Protein AF-0000000079820555 (afdb_homodimer)

Radius of gyration: 19.81 Å; Cα contacts (8 Å, |Δi|>4): 312; chains: 2; bounding box: 40×69×53 Å

Sequence (240 aa):
MTMTAVDVDTEPALFSSATSLFRSLGDPTRLAILQLLAGRAQRVVDLTGQLELAQSTVSAHCACLRDCGLIVGRPEGRATVYALAPEVELRRLLAAAEDLLAATGHAVALCPAYGDAVTGMTMTAVDVDTEPALFSSATSLFRSLGDPTRLAILQLLAGRAQRVVDLTGQLELAQSTVSAHCACLRDCGLIVGRPEGRATVYALAPEVELRRLLAAAEDLLAATGHAVALCPAYGDAVTG

Secondary structure (DSSP, 8-state):
-----------S----HHHHHHHHHHSHHHHHHHHHHHH--EEHHHHHHHHTS-HHHHHHHHHHHHHTTSEEEEEETTEEEEEETTHHHHHHHHHHHHHHHHHTTT-----TTTS-----/-----------S----HHHHHHHHHTSHHHHHHHHHHHH--EEHHHHHHHHTS-HHHHHHHHHHHHHTTSEEEEEETTEEEEEETTHHHHHHHHHHHHHHHHHTTT-----TTTS-----

pLDDT: mean 83.3, std 23.09, range [22.03, 98.44]

Foldseek 3Di:
DPPPPPCVCCPVVPDDLVNLVVVLCVDPLLVVVQVVQLVHKDWLVVSCVVVVHDSVVSVVNVVVCVVNQQWDWDDDVPIIIIHGVVNVVSNVVVVVVVVVCVVVVVPDDDDVVPDDPVPD/DPPPPPCVCCPVVPDDLVNLVVVLCVDPLLVVVQVVQLVHKDWLVVSCVVVVHDSVVSVVNVVVCVVNQQWDWDDDVPIIIIHGVVNVVSNVVVVVVVVVCVVVVVPDDDDVVPDDPPPD

Solvent-accessible surface area (backbone atoms only — not comparable to full-atom values): 13173 Å² total; per-residue (Å²): 134,78,77,69,68,72,67,72,70,69,50,83,64,80,68,47,35,64,26,26,47,23,42,53,43,27,35,66,66,48,36,49,51,50,58,56,27,67,76,41,68,44,39,56,70,58,51,20,63,76,67,71,50,56,57,70,59,51,47,53,47,48,48,37,38,35,64,32,40,51,30,47,76,43,81,50,92,95,42,45,33,34,33,54,26,62,44,70,42,50,49,47,28,56,49,27,49,50,51,32,34,59,76,49,67,56,52,29,46,65,41,64,90,78,38,73,76,64,72,126,132,76,77,69,67,72,67,72,70,69,48,84,65,78,66,47,36,64,24,25,46,23,42,53,45,28,35,64,66,50,37,51,51,51,58,57,28,68,74,40,66,44,40,55,68,57,50,19,62,76,69,70,49,55,56,70,60,50,49,53,47,49,48,38,38,36,64,32,40,51,30,45,76,43,81,50,91,97,41,46,34,35,30,53,26,61,46,70,42,48,48,48,28,56,50,27,48,50,52,31,35,58,74,50,66,56,53,30,45,66,41,64,89,78,38,74,77,62,72,130

InterPro domains:
  IPR001845 HTH ArsR-type DNA-binding domain [PF01022] (27-71)
  IPR001845 HTH ArsR-type DNA-binding domain [PR00778] (22-37)
  IPR001845 HTH ArsR-type DNA-binding domain [PR00778] (54-69)
  IPR001845 HTH ArsR-type DNA-binding domain [PR00778] (69-84)
  IPR001845 HTH ArsR-type DNA-binding domain [PS50987] (10-105)
  IPR001845 HTH ArsR-type DNA-binding domain [SM00418] (20-99)
  IPR011991 ArsR-like helix-turn-helix domain [cd00090] (22-91)
  IPR036388 Winged helix-like DNA-binding domain superfamily [G3DSA:1.10.10.10] (4-107)
  IPR036390 Winged helix DNA-binding domain superfamily [SSF46785] (11-89)
  IPR051011 Metal-responsive transcriptional regulator [PTHR43132] (15-99)

Organism: NCBI:txid1608957

Structure (mmCIF, N/CA/C/O backbone):
data_AF-0000000079820555-model_v1
#
loop_
_entity.id
_entity.type
_entity.pdbx_description
1 polymer 'Transcriptional regulator, ArsR family'
#
loop_
_atom_site.group_PDB
_atom_site.id
_atom_site.type_symbol
_atom_site.label_atom_id
_atom_site.label_alt_id
_atom_site.label_comp_id
_atom_site.label_asym_id
_atom_site.label_entity_id
_atom_site.label_seq_id
_atom_site.pdbx_PDB_ins_code
_atom_site.Cartn_x
_atom_site.Cartn_y
_atom_site.Cartn_z
_atom_site.occupancy
_atom_site.B_iso_or_equiv
_atom_site.auth_seq_id
_atom_site.auth_comp_id
_atom_site.auth_asym_id
_atom_site.auth_atom_id
_atom_site.pdbx_PDB_model_num
ATOM 1 N N . MET A 1 1 ? -22.984 -10.609 -37.531 1 25.34 1 MET A N 1
ATOM 2 C CA . MET A 1 1 ? -23.125 -11.031 -36.156 1 25.34 1 MET A CA 1
ATOM 3 C C . MET A 1 1 ? -22.188 -10.242 -35.25 1 25.34 1 MET A C 1
ATOM 5 O O . MET A 1 1 ? -20.969 -10.328 -35.375 1 25.34 1 MET A O 1
ATOM 9 N N . THR A 1 2 ? -22.5 -9.047 -34.844 1 29.97 2 THR A N 1
ATOM 10 C CA . THR A 1 2 ? -21.75 -7.902 -34.344 1 29.97 2 THR A CA 1
ATOM 11 C C . THR A 1 2 ? -21.094 -8.242 -33 1 29.97 2 THR A C 1
ATOM 13 O O . THR A 1 2 ? -21.719 -8.859 -32.125 1 29.97 2 THR A O 1
ATOM 16 N N . MET A 1 3 ? -19.844 -8.656 -33.031 1 27.95 3 MET A N 1
ATOM 17 C CA . MET A 1 3 ? -19.031 -8.984 -31.859 1 27.95 3 MET A CA 1
ATOM 18 C C . MET A 1 3 ? -19.266 -7.984 -30.719 1 27.95 3 MET A C 1
ATOM 20 O O . MET A 1 3 ? -19.031 -6.785 -30.891 1 27.95 3 MET A O 1
ATOM 24 N N . THR A 1 4 ? -20.438 -8.055 -30.156 1 30.62 4 THR A N 1
ATOM 25 C CA . THR A 1 4 ? -20.812 -7.207 -29.016 1 30.62 4 THR A CA 1
ATOM 26 C C . THR A 1 4 ? -19.641 -7.055 -28.047 1 30.62 4 THR A C 1
ATOM 28 O O . THR A 1 4 ? -19.094 -8.047 -27.562 1 30.62 4 THR A O 1
ATOM 31 N N . ALA A 1 5 ? -18.859 -6.141 -28.438 1 32.06 5 ALA A N 1
ATOM 32 C CA . ALA A 1 5 ? -17.781 -5.688 -27.562 1 32.06 5 ALA A CA 1
ATOM 33 C C . ALA A 1 5 ? -18.219 -5.715 -26.094 1 32.06 5 ALA A C 1
ATOM 35 O O . ALA A 1 5 ? -19.25 -5.16 -25.734 1 32.06 5 ALA A O 1
ATOM 36 N N . VAL A 1 6 ? -18.297 -6.898 -25.562 1 31.78 6 VAL A N 1
ATOM 37 C CA . VAL A 1 6 ? -18.5 -6.906 -24.109 1 31.78 6 VAL A CA 1
ATOM 38 C C . VAL A 1 6 ? -17.828 -5.691 -23.484 1 31.78 6 VAL A C 1
ATOM 40 O O . VAL A 1 6 ? -16.641 -5.469 -23.688 1 31.78 6 VAL A O 1
ATOM 43 N N . ASP A 1 7 ? -18.375 -4.527 -23.75 1 32.44 7 ASP A N 1
ATOM 44 C CA . ASP A 1 7 ? -18.016 -3.367 -22.938 1 32.44 7 ASP A CA 1
ATOM 45 C C . ASP A 1 7 ? -17.656 -3.781 -21.516 1 32.44 7 ASP A C 1
ATOM 47 O O . ASP A 1 7 ? -18.531 -4.188 -20.734 1 32.44 7 ASP A O 1
ATOM 51 N N . VAL A 1 8 ? -16.703 -4.668 -21.391 1 34 8 VAL A N 1
ATOM 52 C CA . VAL A 1 8 ? -16.25 -4.824 -20.016 1 34 8 VAL A CA 1
ATOM 53 C C . VAL A 1 8 ? -16.375 -3.49 -19.281 1 34 8 VAL A C 1
ATOM 55 O O . VAL A 1 8 ? -15.648 -2.541 -19.578 1 34 8 VAL A O 1
ATOM 58 N N . ASP A 1 9 ? -17.516 -2.773 -19.375 1 34.69 9 ASP A N 1
ATOM 59 C CA . ASP A 1 9 ? -17.875 -1.735 -18.406 1 34.69 9 ASP A CA 1
ATOM 60 C C . ASP A 1 9 ? -17.062 -1.871 -17.125 1 34.69 9 ASP A C 1
ATOM 62 O O . ASP A 1 9 ? -17.438 -2.629 -16.219 1 34.69 9 ASP A O 1
ATOM 66 N N . THR A 1 10 ? -15.781 -2.117 -17.312 1 37.34 10 THR A N 1
ATOM 67 C CA . THR A 1 10 ? -14.977 -2.006 -16.109 1 37.34 10 THR A CA 1
ATOM 68 C C . THR A 1 10 ? -15.375 -0.772 -15.305 1 37.34 10 THR A C 1
ATOM 70 O O . THR A 1 10 ? -15.164 0.359 -15.742 1 37.34 10 THR A O 1
ATOM 73 N N . GLU A 1 11 ? -16.656 -0.488 -14.984 1 41.06 11 GLU A N 1
ATOM 74 C CA . GLU A 1 11 ? -17.047 0.388 -13.883 1 41.06 11 GLU A CA 1
ATOM 75 C C . GLU A 1 11 ? -15.836 0.778 -13.039 1 41.06 11 GLU A C 1
ATOM 77 O O . GLU A 1 11 ? -14.891 -0 -12.906 1 41.06 11 GLU A O 1
ATOM 82 N N . PRO A 1 12 ? -15.508 2.061 -12.82 1 43.94 12 PRO A N 1
ATOM 83 C CA . PRO A 1 12 ? -14.398 2.262 -11.883 1 43.94 12 PRO A CA 1
ATOM 84 C C . PRO A 1 12 ? -14.195 1.07 -10.945 1 43.94 12 PRO A C 1
ATOM 86 O O . PRO A 1 12 ? -15.117 0.68 -10.234 1 43.94 12 PRO A O 1
ATOM 89 N N . ALA A 1 13 ? -13.789 -0.112 -11.445 1 48.75 13 ALA A N 1
ATOM 90 C CA . ALA A 1 13 ? -13.586 -1.343 -10.688 1 48.75 13 ALA A CA 1
ATOM 91 C C . ALA A 1 13 ? -13.641 -1.078 -9.188 1 48.75 13 ALA A C 1
ATOM 93 O O . ALA A 1 13 ? -13.102 -0.076 -8.703 1 48.75 13 ALA A O 1
ATOM 94 N N . LEU A 1 14 ? -14.859 -1.132 -8.625 1 52.94 14 LEU A N 1
ATOM 95 C CA . LEU A 1 14 ? -15.109 -0.998 -7.195 1 52.94 14 LEU A CA 1
ATOM 96 C C . LEU A 1 14 ? -13.836 -1.265 -6.395 1 52.94 14 LEU A C 1
ATOM 98 O O . LEU A 1 14 ? -13.391 -2.41 -6.297 1 52.94 14 LEU A O 1
ATOM 102 N N . PHE A 1 15 ? -13 -0.213 -6.516 1 62.72 15 PHE A N 1
ATOM 103 C CA . PHE A 1 15 ? -11.82 -0.301 -5.664 1 62.72 15 PHE A CA 1
ATOM 104 C C . PHE A 1 15 ? -12.195 -0.77 -4.266 1 62.72 15 PHE A C 1
ATOM 106 O O . PHE A 1 15 ? -13.188 -0.308 -3.697 1 62.72 15 PHE A O 1
ATOM 113 N N . SER A 1 16 ? -11.57 -1.854 -3.93 1 83.56 16 SER A N 1
ATOM 114 C CA . SER A 1 16 ? -11.711 -2.258 -2.535 1 83.56 16 SER A CA 1
ATOM 115 C C . SER A 1 16 ? -11.047 -1.255 -1.597 1 83.56 16 SER A C 1
ATOM 117 O O . SER A 1 16 ? -10.227 -0.445 -2.027 1 83.56 16 SER A O 1
ATOM 119 N N . SER A 1 17 ? -11.602 -1.087 -0.455 1 91.56 17 SER A N 1
ATOM 120 C CA . SER A 1 17 ? -11.023 -0.249 0.592 1 91.56 17 SER A CA 1
ATOM 121 C C . SER A 1 17 ? -9.531 -0.51 0.752 1 91.56 17 SER A C 1
ATOM 123 O O . SER A 1 17 ? -8.75 0.423 0.956 1 91.56 17 SER A O 1
ATOM 125 N N . ALA A 1 18 ? -9.156 -1.728 0.482 1 93.5 18 ALA A N 1
ATOM 126 C CA . ALA A 1 18 ? -7.746 -2.086 0.65 1 93.5 18 ALA A CA 1
ATOM 127 C C . ALA A 1 18 ? -6.891 -1.487 -0.461 1 93.5 18 ALA A C 1
ATOM 129 O O . ALA A 1 18 ? -5.828 -0.918 -0.197 1 93.5 18 ALA A O 1
ATOM 130 N N . THR A 1 19 ? -7.355 -1.566 -1.703 1 92.81 19 THR A N 1
ATOM 131 C CA . THR A 1 19 ? -6.602 -0.998 -2.816 1 92.81 19 THR A CA 1
ATOM 132 C C . THR A 1 19 ? -6.484 0.517 -2.67 1 92.81 19 THR A C 1
ATOM 134 O O . THR A 1 19 ? -5.43 1.093 -2.941 1 92.81 19 THR A O 1
ATOM 137 N N . SER A 1 20 ? -7.566 1.125 -2.205 1 91.25 20 SER A N 1
ATOM 138 C CA . SER A 1 20 ? -7.543 2.568 -1.995 1 91.25 20 SER A CA 1
ATOM 139 C C . SER A 1 20 ? -6.527 2.955 -0.925 1 91.25 20 SER A C 1
ATOM 141 O O . SER A 1 20 ? -5.82 3.955 -1.065 1 91.25 20 SER A O 1
ATOM 143 N N . LEU A 1 21 ? -6.488 2.156 0.08 1 94.38 21 LEU A N 1
ATOM 144 C CA . LEU A 1 21 ? -5.523 2.369 1.153 1 94.38 21 LEU A CA 1
ATOM 145 C C . LEU A 1 21 ? -4.098 2.318 0.621 1 94.38 21 LEU A C 1
ATOM 147 O O . LEU A 1 21 ? -3.32 3.254 0.827 1 94.38 21 LEU A O 1
ATOM 151 N N . PHE A 1 22 ? -3.789 1.275 -0.151 1 94.56 22 PHE A N 1
ATOM 152 C CA . PHE A 1 22 ? -2.424 1.086 -0.631 1 94.56 22 PHE A CA 1
ATOM 153 C C . PHE A 1 22 ? -2.066 2.139 -1.673 1 94.56 22 PHE A C 1
ATOM 155 O O . PHE A 1 22 ? -0.924 2.6 -1.73 1 94.56 22 PHE A O 1
ATOM 162 N N . ARG A 1 23 ? -3.018 2.523 -2.4 1 91.69 23 ARG A N 1
ATOM 163 C CA . ARG A 1 23 ? -2.785 3.59 -3.367 1 91.69 23 ARG A CA 1
ATOM 164 C C . ARG A 1 23 ? -2.473 4.906 -2.664 1 91.69 23 ARG A C 1
ATOM 166 O O . ARG A 1 23 ? -1.591 5.652 -3.094 1 91.69 23 ARG A O 1
ATOM 173 N N . SER A 1 24 ? -3.182 5.176 -1.661 1 92.5 24 SER A N 1
ATOM 174 C CA . SER A 1 24 ? -2.91 6.387 -0.89 1 92.5 24 SER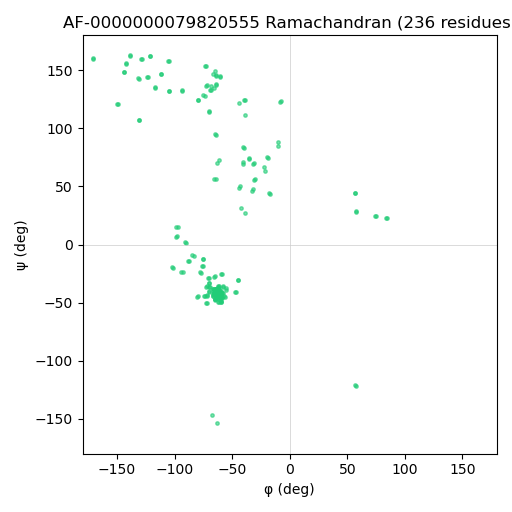 A CA 1
ATOM 175 C C . SER A 1 24 ? -1.493 6.379 -0.33 1 92.5 24 SER A C 1
ATOM 177 O O . SER A 1 24 ? -0.798 7.395 -0.37 1 92.5 24 SER A O 1
ATOM 179 N N . LEU A 1 25 ? -1.058 5.207 0.131 1 94.06 25 LEU A N 1
ATOM 180 C CA . LEU A 1 25 ? 0.267 5.062 0.724 1 94.06 25 LEU A CA 1
ATOM 181 C C . LEU A 1 25 ? 1.346 5.047 -0.354 1 94.06 25 LEU A C 1
ATOM 183 O O . LEU A 1 25 ? 2.529 5.219 -0.056 1 94.06 25 LEU A O 1
ATOM 187 N N . GLY A 1 26 ? 0.92 4.785 -1.6 1 93 26 GLY A N 1
ATOM 188 C CA . GLY A 1 26 ? 1.854 4.738 -2.713 1 93 26 GLY A CA 1
ATOM 189 C C . GLY A 1 26 ? 2.311 6.113 -3.168 1 93 26 GLY A C 1
ATOM 190 O O . GLY A 1 26 ? 3.27 6.234 -3.934 1 93 26 GLY A O 1
ATOM 191 N N . ASP A 1 27 ? 1.668 7.188 -2.729 1 91.75 27 ASP A N 1
ATOM 192 C CA . ASP A 1 27 ? 2.102 8.555 -2.994 1 91.75 27 ASP A CA 1
ATOM 193 C C . ASP A 1 27 ? 3.238 8.961 -2.061 1 91.75 27 ASP A C 1
ATOM 195 O O . ASP A 1 27 ? 3.094 8.906 -0.837 1 91.75 27 ASP A O 1
ATOM 199 N N . PRO A 1 28 ? 4.328 9.375 -2.645 1 93.81 28 PRO A N 1
ATOM 200 C CA . PRO A 1 28 ? 5.496 9.656 -1.806 1 93.81 28 PRO A CA 1
ATOM 201 C C . PRO A 1 28 ? 5.246 10.773 -0.797 1 93.81 28 PRO A C 1
ATOM 203 O O . PRO A 1 28 ? 5.746 10.711 0.33 1 93.81 28 PRO A O 1
ATOM 206 N N . THR A 1 29 ? 4.52 11.734 -1.138 1 94.56 29 THR A N 1
ATOM 207 C CA . THR A 1 29 ? 4.266 12.852 -0.234 1 94.56 29 THR A CA 1
ATOM 208 C C . THR A 1 29 ? 3.336 12.422 0.9 1 94.56 29 THR A C 1
ATOM 210 O O . THR A 1 29 ? 3.582 12.742 2.064 1 94.56 29 THR A O 1
ATOM 213 N N . ARG A 1 30 ? 2.336 11.727 0.588 1 95.69 30 ARG A N 1
ATOM 214 C CA . ARG A 1 30 ? 1.407 11.242 1.604 1 95.69 30 ARG A CA 1
ATOM 215 C C . ARG A 1 30 ? 2.1 10.289 2.57 1 95.69 30 ARG A C 1
ATOM 217 O O . ARG A 1 30 ? 1.854 10.328 3.777 1 95.69 30 ARG A O 1
ATOM 224 N N . LEU A 1 31 ? 2.914 9.438 2.014 1 95.94 31 LEU A N 1
ATOM 225 C CA . LEU A 1 31 ? 3.67 8.531 2.871 1 95.94 31 LEU A CA 1
ATOM 226 C C . LEU A 1 31 ? 4.613 9.305 3.787 1 95.94 31 LEU A C 1
ATOM 228 O O . LEU A 1 31 ? 4.73 8.992 4.973 1 95.94 31 LEU A O 1
ATOM 232 N N . ALA A 1 32 ? 5.258 10.281 3.291 1 96.81 32 ALA A N 1
ATOM 233 C CA . ALA A 1 32 ? 6.164 11.109 4.082 1 96.81 32 ALA A CA 1
ATOM 234 C C . ALA A 1 32 ? 5.418 11.828 5.203 1 96.81 32 ALA A C 1
ATOM 236 O O . ALA A 1 32 ? 5.906 11.898 6.336 1 96.81 32 ALA A O 1
ATOM 237 N N . ILE A 1 33 ? 4.281 12.32 4.883 1 97.69 33 ILE A N 1
ATOM 238 C CA . ILE A 1 33 ? 3.459 13 5.883 1 97.69 33 ILE A CA 1
ATOM 239 C C . ILE A 1 33 ? 3.109 12.031 7.008 1 97.69 33 ILE A C 1
ATOM 241 O O . ILE A 1 33 ? 3.244 12.367 8.188 1 97.69 33 ILE A O 1
ATOM 245 N N . LEU A 1 34 ? 2.699 10.836 6.668 1 97.81 34 LEU A N 1
ATOM 246 C CA . LEU A 1 34 ? 2.32 9.844 7.664 1 97.81 34 LEU A CA 1
ATOM 247 C C . LEU A 1 34 ? 3.516 9.453 8.531 1 97.81 34 LEU A C 1
ATOM 249 O O . LEU A 1 34 ? 3.371 9.242 9.734 1 97.81 34 LEU A O 1
ATOM 253 N N . GLN A 1 35 ? 4.664 9.359 7.93 1 96.75 35 GLN A N 1
ATOM 254 C CA . GLN A 1 35 ? 5.879 9.031 8.672 1 96.75 35 GLN A CA 1
ATOM 255 C C . GLN A 1 35 ? 6.23 10.133 9.664 1 96.75 35 GLN A C 1
ATOM 257 O O . GLN A 1 35 ? 6.66 9.859 10.781 1 96.75 35 GLN A O 1
ATOM 262 N N . LEU A 1 36 ? 6.09 11.359 9.273 1 97.44 36 LEU A N 1
ATOM 263 C CA . LEU A 1 36 ? 6.344 12.492 10.156 1 97.44 36 LEU A CA 1
ATOM 264 C C . LEU A 1 36 ? 5.363 12.492 11.328 1 97.44 36 LEU A C 1
ATOM 266 O O . LEU A 1 36 ? 5.758 12.719 12.477 1 97.44 36 LEU A O 1
ATOM 270 N N . LEU A 1 37 ? 4.137 12.148 11.047 1 98.06 37 LEU A N 1
ATOM 271 C CA . LEU A 1 37 ? 3.096 12.164 12.07 1 98.06 37 LEU A CA 1
ATOM 272 C C . LEU A 1 37 ? 3.217 10.961 12.992 1 98.06 37 LEU A C 1
ATOM 274 O O . LEU A 1 37 ? 2.643 10.938 14.078 1 98.06 37 LEU A O 1
ATOM 278 N N . ALA A 1 38 ? 3.84 9.867 12.492 1 96.38 38 ALA A N 1
ATOM 279 C CA . ALA A 1 38 ? 4.059 8.68 13.312 1 96.38 38 ALA A CA 1
ATOM 280 C C . ALA A 1 38 ? 4.891 9.016 14.547 1 96.38 38 ALA A C 1
ATOM 282 O O . ALA A 1 38 ? 4.785 8.336 15.57 1 96.38 38 ALA A O 1
ATOM 283 N N . GLY A 1 39 ? 5.652 10.016 14.453 1 94.44 39 GLY A N 1
ATOM 284 C CA . GLY A 1 39 ? 6.441 10.461 15.594 1 94.44 39 GLY A CA 1
ATOM 285 C C . GLY A 1 39 ? 5.645 11.281 16.594 1 94.44 39 GLY A C 1
ATOM 286 O O . GLY A 1 39 ? 5.781 11.102 17.797 1 94.44 39 GLY A O 1
ATOM 287 N N . ARG A 1 40 ? 4.871 12.188 16.078 1 96.19 40 ARG A N 1
ATOM 288 C CA . ARG A 1 40 ? 4.035 13.07 16.891 1 96.19 40 ARG A CA 1
ATOM 289 C C . ARG A 1 40 ? 3.08 13.875 16.031 1 96.19 40 ARG A C 1
ATOM 291 O O . ARG A 1 40 ? 3.311 14.039 14.828 1 96.19 40 ARG A O 1
ATOM 298 N N . ALA A 1 41 ? 2.02 14.383 16.656 1 97.88 41 ALA A N 1
ATOM 299 C CA . ALA A 1 41 ? 1.146 15.344 15.984 1 97.88 41 ALA A CA 1
ATOM 300 C C . ALA A 1 41 ? 1.915 16.594 15.578 1 97.88 41 ALA A C 1
ATOM 302 O O . ALA A 1 41 ? 2.844 17.016 16.281 1 97.88 41 ALA A O 1
ATOM 303 N N . GLN A 1 42 ? 1.562 17.188 14.406 1 98.25 42 GLN A N 1
ATOM 304 C CA . GLN A 1 42 ? 2.287 18.344 13.898 1 98.25 42 GLN A CA 1
ATOM 305 C C . GLN A 1 42 ? 1.345 19.328 13.203 1 98.25 42 GLN A C 1
ATOM 307 O O . GLN A 1 42 ? 0.343 18.922 12.617 1 98.25 42 GLN A O 1
ATOM 312 N N . ARG A 1 43 ? 1.698 20.625 13.297 1 97.88 43 ARG A N 1
ATOM 313 C CA . ARG A 1 43 ? 0.955 21.656 12.57 1 97.88 43 ARG A CA 1
ATOM 314 C C . ARG A 1 43 ? 1.255 21.609 11.078 1 97.88 43 ARG A C 1
ATOM 316 O O . ARG A 1 43 ? 2.352 21.219 10.672 1 97.88 43 ARG A O 1
ATOM 323 N N . VAL A 1 44 ? 0.322 22.062 10.25 1 97.56 44 VAL A N 1
ATOM 324 C CA . VAL A 1 44 ? 0.471 22.062 8.797 1 97.56 44 VAL A CA 1
ATOM 325 C C . VAL A 1 44 ? 1.707 22.859 8.406 1 97.56 44 VAL A C 1
ATOM 327 O O . VAL A 1 44 ? 2.447 22.484 7.5 1 97.56 44 VAL A O 1
ATOM 330 N N . VAL A 1 45 ? 2.033 23.938 9.086 1 96.56 45 VAL A N 1
ATOM 331 C CA . VAL A 1 45 ? 3.156 24.812 8.75 1 96.56 45 VAL A CA 1
ATOM 332 C C . VAL A 1 45 ? 4.473 24.094 9.016 1 96.56 45 VAL A C 1
ATOM 334 O O . VAL A 1 45 ? 5.457 24.297 8.305 1 96.56 45 VAL A O 1
ATOM 337 N N . ASP A 1 46 ? 4.5 23.297 10.078 1 97.5 46 ASP A N 1
ATOM 338 C CA . ASP A 1 46 ? 5.684 22.5 10.383 1 97.5 46 ASP A CA 1
ATOM 339 C C . ASP A 1 46 ? 5.918 21.438 9.312 1 97.5 46 ASP A C 1
ATOM 341 O O . ASP A 1 46 ? 7.051 21.219 8.883 1 97.5 46 ASP A O 1
ATOM 345 N N . LEU A 1 47 ? 4.859 20.75 8.898 1 97.94 47 LEU A N 1
ATOM 346 C CA . LEU A 1 47 ? 4.953 19.766 7.824 1 97.94 47 LEU A CA 1
ATOM 347 C C . LEU A 1 47 ? 5.469 20.422 6.539 1 97.94 47 LEU A C 1
ATOM 349 O O . LEU A 1 47 ? 6.332 19.859 5.863 1 97.94 47 LEU A O 1
ATOM 353 N N . THR A 1 48 ? 4.898 21.578 6.227 1 97.5 48 THR A N 1
ATOM 354 C CA . THR A 1 48 ? 5.277 22.344 5.035 1 97.5 48 THR A CA 1
ATOM 355 C C . THR A 1 48 ? 6.773 22.641 5.039 1 97.5 48 THR A C 1
ATOM 357 O O . THR A 1 48 ? 7.449 22.453 4.023 1 97.5 48 THR A O 1
ATOM 360 N N . GLY A 1 49 ? 7.277 23.062 6.18 1 97.38 49 GLY A N 1
ATOM 361 C CA . GLY A 1 49 ? 8.695 23.344 6.32 1 97.38 49 GLY A CA 1
ATOM 362 C C . GLY A 1 49 ? 9.57 22.109 6.16 1 97.38 49 GLY A C 1
ATOM 363 O O . GLY A 1 49 ? 10.586 22.156 5.473 1 97.38 49 GLY A O 1
ATOM 364 N N . GLN A 1 50 ? 9.219 21 6.715 1 97.25 50 GLN A N 1
ATOM 365 C CA . GLN A 1 50 ? 10 19.766 6.707 1 97.25 50 GLN A CA 1
ATOM 366 C C . GLN A 1 50 ? 10.008 19.125 5.324 1 97.25 50 GLN A C 1
ATOM 368 O O . GLN A 1 50 ? 11.008 18.531 4.91 1 97.25 50 GLN A O 1
ATOM 373 N N . LEU A 1 51 ? 8.859 19.234 4.605 1 97.12 51 LEU A N 1
ATOM 374 C CA . LEU A 1 51 ? 8.727 18.594 3.297 1 97.12 51 LEU A CA 1
ATOM 375 C C . LEU A 1 51 ? 9.227 19.531 2.193 1 97.12 51 LEU A C 1
ATOM 377 O O . LEU A 1 51 ? 9.438 19.094 1.059 1 97.12 51 LEU A O 1
ATOM 381 N N . GLU A 1 52 ? 9.398 20.781 2.525 1 97.38 52 GLU A N 1
ATOM 382 C CA . GLU A 1 52 ? 9.836 21.797 1.579 1 97.38 52 GLU A CA 1
ATOM 383 C C . GLU A 1 52 ? 8.906 21.875 0.376 1 97.38 52 GLU A C 1
ATOM 385 O O . GLU A 1 52 ? 9.359 21.875 -0.771 1 97.38 52 GLU A O 1
ATOM 390 N N . LEU A 1 53 ? 7.645 21.859 0.614 1 96.62 53 LEU A N 1
ATOM 391 C CA . LEU A 1 53 ? 6.57 22.016 -0.362 1 96.62 53 LEU A CA 1
ATOM 392 C C . LEU A 1 53 ? 5.68 23.203 -0.005 1 96.62 53 LEU A C 1
ATOM 394 O O . LEU A 1 53 ? 5.684 23.672 1.137 1 96.62 53 LEU A O 1
ATOM 398 N N . ALA A 1 54 ? 4.926 23.656 -0.984 1 97.5 54 ALA A N 1
ATOM 399 C CA . ALA A 1 54 ? 3.959 24.719 -0.727 1 97.5 54 ALA A CA 1
ATOM 400 C C . ALA A 1 54 ? 2.881 24.266 0.247 1 97.5 54 ALA A C 1
ATOM 402 O O . ALA A 1 54 ? 2.451 23.109 0.204 1 97.5 54 ALA A O 1
ATOM 403 N N . GLN A 1 55 ? 2.416 25.141 1.059 1 95.94 55 GLN A N 1
ATOM 404 C CA . GLN A 1 55 ? 1.401 24.797 2.051 1 95.94 55 GLN A CA 1
ATOM 405 C C . GLN A 1 55 ? 0.113 24.328 1.382 1 95.94 55 GLN A C 1
ATOM 407 O O . GLN A 1 55 ? -0.581 23.453 1.903 1 95.94 55 GLN A O 1
ATOM 412 N N . SER A 1 56 ? -0.211 24.953 0.254 1 96.5 56 SER A N 1
ATOM 413 C CA . SER A 1 56 ? -1.407 24.516 -0.459 1 96.5 56 SER A CA 1
ATOM 414 C C . SER A 1 56 ? -1.317 23.047 -0.844 1 96.5 56 SER A C 1
ATOM 416 O O . SER A 1 56 ? -2.303 22.312 -0.744 1 96.5 56 SER A O 1
ATOM 418 N N . THR A 1 57 ? -0.113 22.578 -1.319 1 95.25 57 THR A N 1
ATOM 419 C CA . THR A 1 57 ? 0.128 21.203 -1.706 1 95.25 57 THR A CA 1
ATOM 420 C C . THR A 1 57 ? 0.021 20.281 -0.497 1 95.25 57 THR A C 1
ATOM 422 O O . THR A 1 57 ? -0.655 19.25 -0.554 1 95.25 57 THR A O 1
ATOM 425 N N . VAL A 1 58 ? 0.647 20.656 0.561 1 97.12 58 VAL A N 1
ATOM 426 C CA . VAL A 1 58 ? 0.626 19.859 1.776 1 97.12 58 VAL A CA 1
ATOM 427 C C . VAL A 1 58 ? -0.803 19.766 2.309 1 97.12 58 VAL A C 1
ATOM 429 O O . VAL A 1 58 ? -1.252 18.688 2.709 1 97.12 58 VAL A O 1
ATOM 432 N N . SER A 1 59 ? -1.575 20.766 2.254 1 95.81 59 SER A N 1
ATOM 433 C CA . SER A 1 59 ? -2.953 20.781 2.734 1 95.81 59 SER A CA 1
ATOM 434 C C . SER A 1 59 ? -3.842 19.875 1.898 1 95.81 59 SER A C 1
ATOM 436 O O . SER A 1 59 ? -4.707 19.172 2.436 1 95.81 59 SER A O 1
ATOM 438 N N . ALA A 1 60 ? -3.598 19.922 0.607 1 95.12 60 ALA A N 1
ATOM 439 C CA . ALA A 1 60 ? -4.363 19.047 -0.279 1 95.12 60 ALA A CA 1
ATOM 440 C C . ALA A 1 60 ? -4.105 17.578 0.041 1 95.12 60 ALA A C 1
ATOM 442 O O . ALA A 1 60 ? -5.039 16.766 0.08 1 95.12 60 ALA A O 1
ATOM 443 N N . HIS A 1 61 ? -2.822 17.219 0.254 1 95.44 61 HIS A N 1
ATOM 444 C CA . HIS A 1 61 ? -2.48 15.852 0.613 1 95.44 61 HIS A CA 1
ATOM 445 C C . HIS A 1 61 ? -3.068 15.477 1.969 1 95.44 61 HIS A C 1
ATOM 447 O O . HIS A 1 61 ? -3.543 14.352 2.152 1 95.44 61 HIS A O 1
ATOM 453 N N . CYS A 1 62 ? -3.043 16.406 2.943 1 96.62 62 CYS A N 1
ATOM 454 C CA . CYS A 1 62 ? -3.623 16.156 4.258 1 96.62 62 CYS A CA 1
ATOM 455 C C . CYS A 1 62 ? -5.133 15.977 4.16 1 96.62 62 CYS A C 1
ATOM 457 O O . CYS A 1 62 ? -5.707 15.133 4.855 1 96.62 62 CYS A O 1
ATOM 459 N N . ALA A 1 63 ? -5.727 16.766 3.303 1 94 63 ALA A N 1
ATOM 460 C CA . ALA A 1 63 ? -7.16 16.609 3.08 1 94 63 ALA A CA 1
ATOM 461 C C . ALA A 1 63 ? -7.484 15.219 2.537 1 94 63 ALA A C 1
ATOM 463 O O . ALA A 1 63 ? -8.445 14.578 2.98 1 94 63 ALA A O 1
ATOM 464 N N . CYS A 1 64 ? -6.727 14.75 1.622 1 92.06 64 CYS A N 1
ATOM 465 C CA . CYS A 1 64 ? -6.895 13.414 1.065 1 92.06 64 CYS A CA 1
ATOM 466 C C . CYS A 1 64 ? -6.75 12.352 2.148 1 92.06 64 CYS A C 1
ATOM 468 O O . CYS A 1 64 ? -7.586 11.453 2.254 1 92.06 64 CYS A O 1
ATOM 470 N N . LEU A 1 65 ? -5.699 12.438 2.971 1 94.94 65 LEU A N 1
ATOM 471 C CA . LEU A 1 65 ? -5.434 11.484 4.043 1 94.94 65 LEU A CA 1
ATOM 472 C C . LEU A 1 65 ? -6.555 11.492 5.074 1 94.94 65 LEU A C 1
ATOM 474 O O . LEU A 1 65 ? -6.926 10.445 5.605 1 94.94 65 L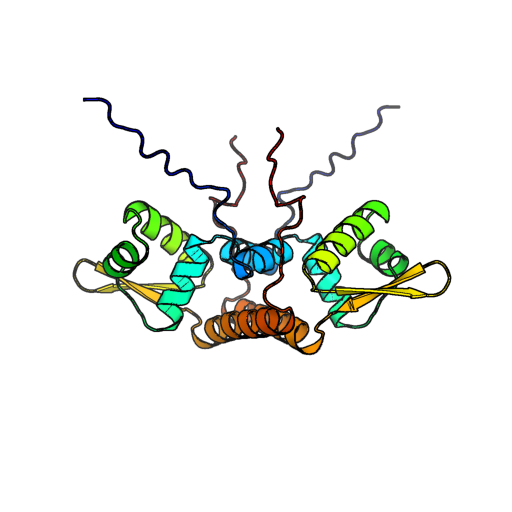EU A O 1
ATOM 478 N N . ARG A 1 66 ? -7.031 12.719 5.309 1 93.62 66 ARG A N 1
ATOM 479 C CA . ARG A 1 66 ? -8.156 12.859 6.234 1 93.62 66 ARG A CA 1
ATOM 480 C C . ARG A 1 66 ? -9.406 12.195 5.68 1 93.62 66 ARG A C 1
ATOM 482 O O . ARG A 1 66 ? -10.117 11.492 6.406 1 93.62 66 ARG A O 1
ATOM 489 N N . ASP A 1 67 ? -9.656 12.383 4.398 1 88.5 67 ASP A N 1
ATOM 490 C CA . ASP A 1 67 ? -10.82 11.789 3.748 1 88.5 67 ASP A CA 1
ATOM 491 C C . ASP A 1 67 ? -10.719 10.266 3.721 1 88.5 67 ASP A C 1
ATOM 493 O O . ASP A 1 67 ? -11.734 9.57 3.74 1 88.5 67 ASP A O 1
ATOM 497 N N . CYS A 1 68 ? -9.531 9.727 3.721 1 90.06 68 CYS A N 1
ATOM 498 C CA . CYS A 1 68 ? -9.289 8.281 3.738 1 90.06 68 CYS A CA 1
ATOM 499 C C . CYS A 1 68 ? -9.352 7.738 5.16 1 90.06 68 CYS A C 1
ATOM 501 O O . CYS A 1 68 ? -9.258 6.527 5.367 1 90.06 68 CYS A O 1
ATOM 503 N N . GLY A 1 69 ? -9.406 8.672 6.133 1 92.81 69 GLY A N 1
ATOM 504 C CA . GLY A 1 69 ? -9.539 8.266 7.52 1 92.81 69 GLY A CA 1
ATOM 505 C C . GLY A 1 69 ? -8.219 7.922 8.172 1 92.81 69 GLY A C 1
ATOM 506 O O . GLY A 1 69 ? -8.18 7.211 9.18 1 92.81 69 GLY A O 1
ATOM 507 N N . LEU A 1 70 ? -7.105 8.414 7.691 1 96 70 LEU A N 1
ATOM 508 C CA . LEU A 1 70 ? -5.785 8.008 8.164 1 96 70 LEU A CA 1
ATOM 509 C C . LEU A 1 70 ? -5.203 9.055 9.109 1 96 70 LEU A C 1
ATOM 511 O O . LEU A 1 70 ? -4.258 8.773 9.852 1 96 70 LEU A O 1
ATOM 515 N N . ILE A 1 71 ? -5.758 10.312 9.023 1 97.25 71 ILE A N 1
ATOM 516 C CA . ILE A 1 71 ? -5.352 11.352 9.961 1 97.25 71 ILE A CA 1
ATOM 517 C C . ILE A 1 71 ? -6.574 12.156 10.406 1 97.25 71 ILE A C 1
ATOM 519 O O . ILE A 1 71 ? -7.648 12.039 9.812 1 97.25 71 ILE A O 1
ATOM 523 N N . VAL A 1 72 ? -6.414 12.836 11.445 1 97.31 72 VAL A N 1
ATOM 524 C CA . VAL A 1 72 ? -7.406 13.797 11.906 1 97.31 72 VAL A CA 1
ATOM 525 C C . VAL A 1 72 ? -6.766 15.18 12.047 1 97.31 72 VAL A C 1
ATOM 527 O O . VAL A 1 72 ? -5.57 15.281 12.336 1 97.31 72 VAL A O 1
ATOM 530 N N . GLY A 1 73 ? -7.496 16.156 11.75 1 97.31 73 GLY A N 1
ATOM 531 C CA . GLY A 1 73 ? -7.062 17.531 11.898 1 97.31 73 GLY A CA 1
ATOM 532 C C . GLY A 1 73 ? -7.887 18.312 12.898 1 97.31 73 GLY A C 1
ATOM 533 O O . GLY A 1 73 ? -9.109 18.188 12.945 1 97.31 73 GLY A O 1
ATOM 534 N N . ARG A 1 74 ? -7.23 19.062 13.742 1 96.12 74 ARG A N 1
ATOM 535 C CA . ARG A 1 74 ? -7.902 19.938 14.695 1 96.12 74 ARG A CA 1
ATOM 536 C C . ARG A 1 74 ? -7.289 21.328 14.672 1 96.12 74 ARG A C 1
ATOM 538 O O . ARG A 1 74 ? -6.078 21.484 14.492 1 96.12 74 ARG A O 1
ATOM 545 N N . PRO A 1 75 ? -8.18 22.328 14.828 1 95.38 75 PRO A N 1
ATOM 546 C CA . PRO A 1 75 ? -7.645 23.688 14.875 1 95.38 75 PRO A CA 1
ATOM 547 C C . PRO A 1 75 ? -6.832 23.969 16.141 1 95.38 75 PRO A C 1
ATOM 549 O O . PRO A 1 75 ? -7.184 23.484 17.219 1 95.38 75 PRO A O 1
ATOM 552 N N . GLU A 1 76 ? -5.715 24.531 16.047 1 92.62 76 GLU A N 1
ATOM 553 C CA . GLU A 1 76 ? -4.883 25.047 17.125 1 92.62 76 GLU A CA 1
ATOM 554 C C . GLU A 1 76 ? -4.422 26.469 16.828 1 92.62 76 GLU A C 1
ATOM 556 O O . GLU A 1 76 ? -3.48 26.672 16.062 1 92.62 76 GLU A O 1
ATOM 561 N N . GLY A 1 77 ? -5.043 27.469 17.594 1 93.56 77 GLY A N 1
ATOM 562 C CA . GLY A 1 77 ? -4.785 28.859 17.234 1 93.56 77 GLY A CA 1
ATOM 563 C C . GLY A 1 77 ? -5.145 29.172 15.789 1 93.56 77 GLY A C 1
ATOM 564 O O . GLY A 1 77 ? -6.27 28.922 15.352 1 93.56 77 GLY A O 1
ATOM 565 N N . ARG A 1 78 ? -4.109 29.641 15.008 1 92.19 78 ARG A N 1
ATOM 566 C CA . ARG A 1 78 ? -4.316 30.031 13.617 1 92.19 78 ARG A CA 1
ATOM 567 C C . ARG A 1 78 ? -3.904 28.922 12.664 1 92.19 78 ARG A C 1
ATOM 569 O O . ARG A 1 78 ? -3.832 29.125 11.453 1 92.19 78 ARG A O 1
ATOM 576 N N . ALA A 1 79 ? -3.568 27.75 13.289 1 94.31 79 ALA A N 1
ATOM 577 C CA . ALA A 1 79 ? -3.09 26.672 12.43 1 94.31 79 ALA A CA 1
ATOM 578 C C . ALA A 1 79 ? -3.854 25.375 12.688 1 94.31 79 ALA A C 1
ATOM 580 O O . ALA A 1 79 ? -4.559 25.25 13.695 1 94.31 79 ALA A O 1
ATOM 581 N N . THR A 1 80 ? -3.818 24.469 11.719 1 96.81 80 THR A N 1
ATOM 582 C CA . THR A 1 80 ? -4.379 23.125 11.883 1 96.81 80 THR A CA 1
ATOM 583 C C . THR A 1 80 ? -3.311 22.141 12.344 1 96.81 80 THR A C 1
ATOM 585 O O . THR A 1 80 ? -2.193 22.141 11.82 1 96.81 80 THR A O 1
ATOM 588 N N . VAL A 1 81 ? -3.625 21.328 13.375 1 98.25 81 VAL A N 1
ATOM 589 C CA . VAL A 1 81 ? -2.736 20.281 13.852 1 98.25 81 VAL A CA 1
ATOM 590 C C . VAL A 1 81 ? -3.25 18.922 13.383 1 98.25 81 VAL A C 1
ATOM 592 O O . VAL A 1 81 ? -4.441 18.609 13.516 1 98.25 81 VAL A O 1
ATOM 595 N N . TYR A 1 82 ? -2.332 18.094 12.82 1 98.44 82 TYR A N 1
ATOM 596 C CA . TYR A 1 82 ? -2.705 16.766 12.312 1 98.44 82 TYR A CA 1
ATOM 597 C C . TYR A 1 82 ? -2.094 15.664 13.164 1 98.44 82 TYR A C 1
ATOM 599 O O . TYR A 1 82 ? -0.989 15.82 13.695 1 98.44 82 TYR A O 1
ATOM 607 N N . ALA A 1 83 ? -2.791 14.586 13.297 1 98.44 83 ALA A N 1
ATOM 608 C CA . ALA A 1 83 ? -2.342 13.375 13.977 1 98.44 83 ALA A CA 1
ATOM 609 C C . ALA A 1 83 ? -2.834 12.117 13.266 1 98.44 83 ALA A C 1
ATOM 611 O O . ALA A 1 83 ? -3.832 12.164 12.539 1 98.44 83 ALA A O 1
ATOM 612 N N . LEU A 1 84 ? -2.098 11.008 13.477 1 97.69 84 LEU A N 1
ATOM 613 C CA . LEU A 1 84 ? -2.559 9.742 12.93 1 97.69 84 LEU A CA 1
ATOM 614 C C . LEU A 1 84 ? -3.887 9.32 13.555 1 97.69 84 LEU A C 1
ATOM 616 O O . LEU A 1 84 ? -4.094 9.508 14.758 1 97.69 84 LEU A O 1
ATOM 620 N N . ALA A 1 85 ? -4.801 8.828 12.75 1 94 85 ALA A N 1
ATOM 621 C CA . ALA A 1 85 ? -6.055 8.266 13.242 1 94 85 ALA A CA 1
ATOM 622 C C . ALA A 1 85 ? -6.559 7.156 12.328 1 94 85 ALA A C 1
ATOM 624 O O . ALA A 1 85 ? -6.887 7.402 11.164 1 94 85 ALA A O 1
ATOM 625 N N . PRO A 1 86 ? -6.742 5.953 12.781 1 96.38 86 PRO A N 1
ATOM 626 C CA . PRO A 1 86 ? -6.391 5.492 14.125 1 96.38 86 PRO A CA 1
ATOM 627 C C . PRO A 1 86 ? -4.883 5.34 14.32 1 96.38 86 PRO A C 1
ATOM 629 O O . PRO A 1 86 ? -4.211 4.719 13.492 1 96.38 86 PRO A O 1
ATOM 632 N N . GLU A 1 87 ? -4.352 5.762 15.398 1 97.19 87 GLU A N 1
ATOM 633 C CA . GLU A 1 87 ? -2.912 5.906 15.586 1 97.19 87 GLU A CA 1
ATOM 634 C C . GLU A 1 87 ? -2.234 4.547 15.719 1 97.19 87 GLU A C 1
ATOM 636 O O . GLU A 1 87 ? -1.257 4.262 15.023 1 97.19 87 GLU A O 1
ATOM 641 N N . VAL A 1 88 ? -2.779 3.688 16.609 1 97.5 88 VAL A N 1
ATOM 642 C CA . VAL A 1 88 ? -2.146 2.41 16.922 1 97.5 88 VAL A CA 1
ATOM 643 C C . VAL A 1 88 ? -2.08 1.544 15.672 1 97.5 88 VAL A C 1
ATOM 645 O O . VAL A 1 88 ? -1.018 1.02 15.328 1 97.5 88 VAL A O 1
ATOM 648 N N . GLU A 1 89 ? -3.219 1.412 14.977 1 97.62 89 GLU A N 1
ATOM 649 C CA . GLU A 1 89 ? -3.307 0.545 13.805 1 97.62 89 GLU A CA 1
ATOM 650 C C . GLU A 1 89 ? -2.441 1.069 12.664 1 97.62 89 GLU A C 1
ATOM 652 O O . GLU A 1 89 ? -1.813 0.289 11.945 1 97.62 89 GLU A O 1
ATOM 657 N N . LEU A 1 90 ? -2.391 2.375 12.477 1 97.56 90 LEU A N 1
ATOM 658 C CA . LEU A 1 90 ? -1.592 2.947 11.398 1 97.56 90 LEU A CA 1
ATOM 659 C C . LEU A 1 90 ? -0.102 2.793 11.688 1 97.56 90 LEU A C 1
ATOM 661 O O . LEU A 1 90 ? 0.674 2.449 10.789 1 97.56 90 LEU A O 1
ATOM 665 N N . ARG A 1 91 ? 0.302 2.99 12.898 1 97.75 91 ARG A N 1
ATOM 666 C CA . ARG A 1 91 ? 1.695 2.771 13.273 1 97.75 91 ARG A CA 1
ATOM 667 C C . ARG A 1 91 ? 2.102 1.318 13.055 1 97.75 91 ARG A C 1
ATOM 669 O O . ARG A 1 91 ? 3.215 1.041 12.602 1 97.75 91 ARG A O 1
ATOM 676 N N . ARG A 1 92 ? 1.196 0.438 13.406 1 98 92 ARG A N 1
ATOM 677 C CA . ARG A 1 92 ? 1.46 -0.986 13.219 1 98 92 ARG A CA 1
ATOM 678 C C . ARG A 1 92 ? 1.631 -1.326 11.742 1 98 92 ARG A C 1
ATOM 680 O O . ARG A 1 92 ? 2.498 -2.123 11.383 1 98 92 ARG A O 1
ATOM 687 N N . LEU A 1 93 ? 0.8 -0.719 10.93 1 98.06 93 LEU A N 1
ATOM 688 C CA . LEU A 1 93 ? 0.899 -0.969 9.492 1 98.06 93 LEU A CA 1
ATOM 689 C C . LEU A 1 93 ? 2.229 -0.462 8.945 1 98.06 93 LEU A C 1
ATOM 691 O O . LEU A 1 93 ? 2.906 -1.171 8.195 1 98.06 93 LEU A O 1
ATOM 695 N N . LEU A 1 94 ? 2.623 0.741 9.281 1 97.62 94 LEU A N 1
ATOM 696 C CA . LEU A 1 94 ? 3.883 1.314 8.82 1 97.62 94 LEU A CA 1
ATOM 697 C C . LEU A 1 94 ? 5.066 0.483 9.297 1 97.62 94 LEU A C 1
ATOM 699 O O . LEU A 1 94 ? 6.012 0.245 8.547 1 97.62 94 LEU A O 1
ATOM 703 N N . ALA A 1 95 ? 4.977 -0.003 10.523 1 97.69 95 ALA A N 1
ATOM 704 C CA . ALA A 1 95 ? 6.039 -0.845 11.07 1 97.69 95 ALA A CA 1
ATOM 705 C C . ALA A 1 95 ? 6.117 -2.178 10.328 1 97.69 95 ALA A C 1
ATOM 707 O O . ALA A 1 95 ? 7.207 -2.68 10.055 1 97.69 95 ALA A O 1
ATOM 708 N N . ALA A 1 96 ? 4.984 -2.779 10.039 1 97.88 96 ALA A N 1
ATOM 709 C CA . ALA A 1 96 ? 4.945 -4.043 9.305 1 97.88 96 ALA A CA 1
ATOM 710 C C . ALA A 1 96 ? 5.562 -3.891 7.918 1 97.88 96 ALA A C 1
ATOM 712 O O . ALA A 1 96 ? 6.262 -4.785 7.441 1 97.88 96 ALA A O 1
ATOM 713 N N . ALA A 1 97 ? 5.238 -2.766 7.285 1 97.19 97 ALA A N 1
ATOM 714 C CA . ALA A 1 97 ? 5.836 -2.492 5.98 1 97.19 97 ALA A CA 1
ATOM 715 C C . ALA A 1 97 ? 7.355 -2.387 6.082 1 97.19 97 ALA A C 1
ATOM 717 O O . ALA A 1 97 ? 8.078 -2.924 5.238 1 97.19 97 ALA A O 1
ATOM 718 N N . GLU A 1 98 ? 7.84 -1.725 7.09 1 95.94 98 GLU A N 1
ATOM 719 C CA . GLU A 1 98 ? 9.281 -1.589 7.297 1 95.94 98 GLU A CA 1
ATOM 720 C C . GLU A 1 98 ? 9.938 -2.949 7.52 1 95.94 98 GLU A C 1
ATOM 722 O O . GLU A 1 98 ? 11.016 -3.217 6.988 1 95.94 98 GLU A O 1
ATOM 727 N N . ASP A 1 99 ? 9.305 -3.76 8.344 1 97.12 99 ASP A N 1
ATOM 728 C CA . ASP A 1 99 ? 9.812 -5.105 8.602 1 97.12 99 ASP A CA 1
ATOM 729 C C . ASP A 1 99 ? 9.883 -5.918 7.309 1 97.12 99 ASP A C 1
ATOM 731 O O . ASP A 1 99 ? 10.859 -6.637 7.078 1 97.12 99 ASP A O 1
ATOM 735 N N . LEU A 1 100 ? 8.844 -5.801 6.496 1 96.88 100 LEU A N 1
ATOM 736 C CA . LEU A 1 100 ? 8.805 -6.523 5.23 1 96.88 100 LEU A CA 1
ATOM 737 C C . LEU A 1 100 ? 9.93 -6.066 4.305 1 96.88 100 LEU A C 1
ATOM 739 O O . LEU A 1 100 ? 10.633 -6.895 3.727 1 96.88 100 LEU A O 1
ATOM 743 N N . LEU A 1 101 ? 10.102 -4.785 4.207 1 95.19 101 LEU A N 1
ATOM 744 C CA . LEU A 1 101 ? 11.148 -4.238 3.355 1 95.19 101 LEU A CA 1
ATOM 745 C C . LEU A 1 101 ? 12.523 -4.688 3.836 1 95.19 101 LEU A C 1
ATOM 747 O O . LEU A 1 101 ? 13.398 -5.004 3.023 1 95.19 101 LEU A O 1
ATOM 751 N N . ALA A 1 102 ? 12.672 -4.695 5.137 1 95.12 102 ALA A N 1
ATOM 752 C CA . ALA A 1 102 ? 13.938 -5.164 5.699 1 95.12 102 ALA A CA 1
ATOM 753 C C . ALA A 1 102 ? 14.195 -6.621 5.324 1 95.12 102 ALA A C 1
ATOM 755 O O . ALA A 1 102 ? 15.32 -6.98 4.965 1 95.12 102 ALA A O 1
ATOM 756 N N . ALA A 1 103 ? 13.195 -7.398 5.352 1 94.5 103 ALA A N 1
ATOM 757 C CA . ALA A 1 103 ? 13.32 -8.828 5.07 1 94.5 103 ALA A CA 1
ATOM 758 C C . ALA A 1 103 ? 13.609 -9.078 3.594 1 94.5 103 ALA A C 1
ATOM 760 O O . ALA A 1 103 ? 14.188 -10.109 3.232 1 94.5 103 ALA A O 1
ATOM 761 N N . THR A 1 104 ? 13.094 -8.086 2.715 1 91.06 104 THR A N 1
ATOM 762 C CA . THR A 1 104 ? 13.328 -8.219 1.282 1 91.06 104 THR A CA 1
ATOM 763 C C . THR A 1 104 ? 14.617 -7.512 0.877 1 91.06 104 THR A C 1
ATOM 765 O O . THR A 1 104 ? 14.945 -7.434 -0.309 1 91.06 104 THR A O 1
ATOM 768 N N . GLY A 1 105 ? 15.344 -6.945 1.728 1 88 105 GLY A N 1
ATOM 769 C CA . GLY A 1 105 ? 16.578 -6.223 1.443 1 88 105 GLY A CA 1
ATOM 770 C C . GLY A 1 105 ? 16.344 -4.875 0.793 1 88 105 GLY A C 1
ATOM 771 O O . GLY A 1 105 ? 17.172 -4.398 0.016 1 88 105 GLY A O 1
ATOM 772 N N . HIS A 1 106 ? 15.172 -4.297 1.014 1 76.38 106 HIS A N 1
ATOM 773 C CA . HIS A 1 106 ? 14.773 -3.002 0.477 1 76.38 106 HIS A CA 1
ATOM 774 C C . HIS A 1 106 ? 14.852 -2.988 -1.046 1 76.38 106 HIS A C 1
ATOM 776 O O . HIS A 1 106 ? 15.172 -1.96 -1.647 1 76.38 106 HIS A O 1
ATOM 782 N N . ALA A 1 107 ? 14.68 -4.129 -1.635 1 75.31 107 ALA A N 1
ATOM 783 C CA . ALA A 1 107 ? 14.875 -4.293 -3.072 1 75.31 107 ALA A CA 1
ATOM 784 C C . ALA A 1 107 ? 13.547 -4.211 -3.822 1 75.31 107 ALA A C 1
ATOM 786 O O . ALA A 1 107 ? 13.5 -4.449 -5.031 1 75.31 107 ALA A O 1
ATOM 787 N N . VAL A 1 108 ? 12.508 -3.732 -3.23 1 80.19 108 VAL A N 1
ATOM 788 C CA . VAL A 1 108 ? 11.211 -3.695 -3.908 1 80.19 108 VAL A CA 1
ATOM 789 C C . VAL A 1 108 ? 11.25 -2.662 -5.031 1 80.19 108 VAL A C 1
ATOM 791 O O . VAL A 1 108 ? 11.602 -1.504 -4.809 1 80.19 108 VAL A O 1
ATOM 794 N N . ALA A 1 109 ? 11.117 -3.211 -6.25 1 75.75 109 ALA A N 1
ATOM 795 C CA . ALA A 1 109 ? 11.164 -2.352 -7.43 1 75.75 109 ALA A CA 1
ATOM 796 C C . ALA A 1 109 ? 9.766 -2.145 -8.016 1 75.75 109 ALA A C 1
ATOM 798 O O . ALA A 1 109 ? 8.836 -2.896 -7.703 1 75.75 109 ALA A O 1
ATOM 799 N N . LEU A 1 110 ? 9.602 -1.078 -8.766 1 73.06 110 LEU A N 1
ATOM 800 C CA . LEU A 1 110 ? 8.336 -0.837 -9.445 1 73.06 110 LEU A CA 1
ATOM 801 C C . LEU A 1 110 ? 8.18 -1.758 -10.656 1 73.06 110 LEU A C 1
ATOM 803 O O . LEU A 1 110 ? 9.141 -1.991 -11.391 1 73.06 110 LEU A O 1
ATOM 807 N N . CYS A 1 111 ? 7.039 -2.355 -10.594 1 73.25 111 CYS A N 1
ATOM 808 C CA . CYS A 1 111 ? 6.707 -3.131 -11.789 1 73.25 111 CYS A CA 1
ATOM 809 C C . CYS A 1 111 ? 6.461 -2.219 -12.984 1 73.25 111 CYS A C 1
ATOM 811 O O . CYS A 1 111 ? 5.938 -1.115 -12.828 1 73.25 111 CYS A O 1
ATOM 813 N N . PRO A 1 112 ? 6.965 -2.518 -14.18 1 63 112 PRO A N 1
ATOM 814 C CA . PRO A 1 112 ? 6.797 -1.688 -15.375 1 63 112 PRO A CA 1
ATOM 815 C C . PRO A 1 112 ? 5.352 -1.241 -15.586 1 63 112 PRO A C 1
ATOM 817 O O . PRO A 1 112 ? 5.109 -0.169 -16.141 1 63 112 PRO A O 1
ATOM 820 N N . ALA A 1 113 ? 4.422 -2.061 -15.375 1 57.25 113 ALA A N 1
ATOM 821 C CA . ALA A 1 113 ? 3.035 -1.646 -15.594 1 57.25 113 ALA A CA 1
ATOM 822 C C . ALA A 1 113 ? 2.703 -0.396 -14.789 1 57.25 113 ALA A C 1
ATOM 824 O O . ALA A 1 113 ? 1.853 0.401 -15.188 1 57.25 113 ALA A O 1
ATOM 825 N N . TYR A 1 114 ? 3.121 -0.24 -13.742 1 54.94 114 TYR A N 1
ATOM 826 C CA . TYR A 1 114 ? 2.92 0.972 -12.953 1 54.94 114 TYR A CA 1
ATOM 827 C C . TYR A 1 114 ? 4.09 1.934 -13.125 1 54.94 114 TYR A C 1
ATOM 829 O O . TYR A 1 114 ? 3.945 3.139 -12.914 1 54.94 114 TYR A O 1
ATOM 837 N N . GLY A 1 115 ? 5.25 1.349 -13.508 1 47.69 115 GLY A N 1
ATOM 838 C CA . GLY A 1 115 ? 6.434 2.17 -13.68 1 47.69 115 GLY A CA 1
ATOM 839 C C . GLY A 1 115 ? 6.328 3.127 -14.859 1 47.69 115 GLY A C 1
ATOM 840 O O . GLY A 1 115 ? 5.281 3.207 -15.508 1 47.69 115 GLY A O 1
ATOM 841 N N . ASP A 1 116 ? 7.723 3.361 -15.555 1 42.03 116 ASP A N 1
ATOM 842 C CA . ASP A 1 116 ? 8.227 4.352 -16.5 1 42.03 116 ASP A CA 1
ATOM 843 C C . ASP A 1 116 ? 7.484 4.266 -17.828 1 42.03 116 ASP A C 1
ATOM 845 O O . ASP A 1 116 ? 7.527 3.238 -18.516 1 42.03 116 ASP A O 1
ATOM 849 N N . ALA A 1 117 ? 6.32 4.598 -17.984 1 36.44 117 ALA A N 1
ATOM 850 C CA . ALA A 1 117 ? 6.172 4.93 -19.391 1 36.44 117 ALA A CA 1
ATOM 851 C C . ALA A 1 117 ? 7.367 5.738 -19.891 1 36.44 117 ALA A C 1
ATOM 853 O O . ALA A 1 117 ? 7.441 6.949 -19.672 1 36.44 117 ALA A O 1
ATOM 854 N N . VAL A 1 118 ? 8.547 5.57 -19.391 1 31.78 118 VAL A N 1
ATOM 855 C CA . VAL A 1 118 ? 9.484 6.359 -20.188 1 31.78 118 VAL A CA 1
ATOM 856 C C . VAL A 1 118 ? 9.531 5.824 -21.625 1 31.78 118 VAL A C 1
ATOM 858 O O . VAL A 1 118 ? 10.07 4.742 -21.859 1 31.78 118 VAL A O 1
ATOM 861 N N . THR A 1 119 ? 8.336 5.734 -22.391 1 27.67 119 THR A N 1
ATOM 862 C CA . THR A 1 119 ? 8.688 5.715 -23.797 1 27.67 119 THR A CA 1
ATOM 863 C C . THR A 1 119 ? 9.852 6.668 -24.078 1 27.67 119 THR A C 1
ATOM 865 O O . THR A 1 119 ? 9.82 7.828 -23.672 1 27.67 119 THR A O 1
ATOM 868 N N . GLY A 1 120 ? 11.055 6.133 -24.438 1 22.42 120 GLY A N 1
ATOM 869 C CA . GLY A 1 120 ? 11.852 6.898 -25.375 1 22.42 120 GLY A CA 1
ATOM 870 C C . GLY A 1 120 ? 11.023 7.551 -26.469 1 22.42 120 GLY A C 1
ATOM 871 O O . GLY A 1 120 ? 9.992 7.016 -26.875 1 22.42 120 GLY A O 1
ATOM 872 N N . MET B 1 1 ? 15.945 38.688 -17.5 1 25.48 1 MET B N 1
ATOM 873 C CA . MET B 1 1 ? 16.375 37.906 -16.344 1 25.48 1 MET B CA 1
ATOM 874 C C . MET B 1 1 ? 15.586 36.594 -16.25 1 25.48 1 MET B C 1
ATOM 876 O O . MET B 1 1 ? 14.375 36.594 -16.031 1 25.48 1 MET B O 1
ATOM 880 N N . THR B 1 2 ? 15.867 35.594 -17.031 1 29.34 2 THR B N 1
ATOM 881 C CA . THR B 1 2 ? 15.141 34.406 -17.5 1 29.34 2 THR B CA 1
ATOM 882 C C . THR B 1 2 ? 14.82 33.5 -16.344 1 29.34 2 THR B C 1
ATOM 884 O O . THR B 1 2 ? 15.656 33.281 -15.461 1 29.34 2 THR B O 1
ATOM 887 N N . MET B 1 3 ? 13.641 33.625 -15.766 1 27.89 3 MET B N 1
ATOM 888 C CA . MET B 1 3 ? 13.133 32.812 -14.68 1 27.89 3 MET B CA 1
ATOM 889 C C . MET B 1 3 ? 13.5 31.344 -14.891 1 27.89 3 MET B C 1
ATOM 891 O O . MET B 1 3 ? 13.133 30.75 -15.906 1 27.89 3 MET B O 1
ATOM 895 N N . THR B 1 4 ? 14.766 31.031 -14.742 1 30.67 4 THR B N 1
ATOM 896 C CA . THR B 1 4 ? 15.273 29.672 -14.859 1 30.67 4 THR B CA 1
ATOM 897 C C . THR B 1 4 ? 14.32 28.688 -14.203 1 30.67 4 THR B C 1
ATOM 899 O O . THR B 1 4 ? 13.969 28.828 -13.023 1 30.67 4 THR B O 1
ATOM 902 N N . ALA B 1 5 ? 13.391 28.359 -14.984 1 32.06 5 ALA B N 1
ATOM 903 C CA . ALA B 1 5 ? 12.461 27.281 -14.633 1 32.06 5 ALA B CA 1
ATOM 904 C C . ALA B 1 5 ? 13.172 26.172 -13.859 1 32.06 5 ALA B C 1
ATOM 906 O O . ALA B 1 5 ? 14.211 25.672 -14.297 1 32.06 5 ALA B O 1
ATOM 907 N N . VAL B 1 6 ? 13.469 26.438 -12.641 1 31.69 6 VAL B N 1
ATOM 908 C CA . VAL B 1 6 ? 13.961 25.312 -11.852 1 31.69 6 VAL B CA 1
ATOM 909 C C . VAL B 1 6 ? 13.32 24.016 -12.352 1 31.69 6 VAL B C 1
ATOM 911 O O . VAL B 1 6 ? 12.094 23.906 -12.422 1 31.69 6 VAL B O 1
ATOM 914 N N . ASP B 1 7 ? 13.695 23.578 -13.516 1 32 7 ASP B N 1
ATOM 915 C CA . ASP B 1 7 ? 13.398 22.203 -13.922 1 32 7 ASP B CA 1
ATOM 916 C C . ASP B 1 7 ? 13.367 21.266 -12.719 1 32 7 ASP B C 1
ATOM 918 O O . ASP B 1 7 ? 14.398 21 -12.102 1 32 7 ASP B O 1
ATOM 922 N N . VAL B 1 8 ? 12.531 21.625 -11.766 1 33.66 8 VAL B N 1
ATOM 923 C CA . VAL B 1 8 ? 12.375 20.547 -10.789 1 33.66 8 VAL B CA 1
ATOM 924 C C . VAL B 1 8 ? 12.492 19.188 -11.492 1 33.66 8 VAL B C 1
ATOM 926 O O . VAL B 1 8 ? 11.609 18.812 -12.266 1 33.66 8 VAL B O 1
ATOM 929 N N . ASP B 1 9 ? 13.484 18.984 -12.359 1 34.56 9 ASP B N 1
ATOM 930 C CA . ASP B 1 9 ? 13.898 17.641 -12.75 1 34.56 9 ASP B CA 1
ATOM 931 C C . ASP B 1 9 ? 13.391 16.594 -11.75 1 34.56 9 ASP B C 1
ATOM 933 O O . ASP B 1 9 ? 14.023 16.359 -10.719 1 34.56 9 ASP B O 1
ATOM 937 N N . THR B 1 10 ? 12.133 16.766 -11.375 1 37.09 10 THR B N 1
ATOM 938 C CA . THR B 1 10 ? 11.578 15.617 -10.656 1 37.09 10 THR B CA 1
ATOM 939 C C . THR B 1 10 ? 11.953 14.312 -11.344 1 37.09 10 THR B C 1
ATOM 941 O O . THR B 1 10 ? 11.492 14.023 -12.445 1 37.09 10 THR B O 1
ATOM 944 N N . GLU B 1 11 ? 13.234 14.031 -11.734 1 40.16 11 GLU B N 1
ATOM 945 C CA . GLU B 1 11 ? 13.703 12.68 -11.992 1 40.16 11 GLU B CA 1
ATOM 946 C C . GLU B 1 11 ? 12.664 11.641 -11.57 1 40.16 11 GLU B C 1
ATOM 948 O O . GLU B 1 11 ? 11.914 11.859 -10.617 1 40.16 11 GLU B O 1
ATOM 953 N N . PRO B 1 12 ? 12.18 10.75 -12.438 1 42.78 12 PRO B N 1
ATOM 954 C CA . PRO B 1 12 ? 11.297 9.742 -11.852 1 42.78 12 PRO B CA 1
ATOM 955 C C . PRO B 1 12 ? 11.508 9.578 -10.344 1 42.78 12 PRO B C 1
ATOM 957 O O . PRO B 1 12 ? 12.617 9.273 -9.898 1 42.78 12 PRO B O 1
ATOM 960 N N . ALA B 1 13 ? 11.258 10.617 -9.5 1 47.69 13 ALA B N 1
ATOM 961 C CA . ALA B 1 13 ? 11.414 10.68 -8.055 1 47.69 13 ALA B CA 1
ATOM 962 C C . ALA B 1 13 ? 11.695 9.297 -7.469 1 47.69 13 ALA B C 1
ATOM 964 O O . ALA B 1 13 ? 11.062 8.312 -7.855 1 47.69 13 ALA B O 1
ATOM 965 N N . LEU B 1 14 ? 13.016 8.898 -7.48 1 52.03 14 LEU B N 1
ATOM 966 C CA . LEU B 1 14 ? 13.5 7.664 -6.875 1 52.03 14 LEU B CA 1
ATOM 967 C C . LEU B 1 14 ? 12.508 7.129 -5.852 1 52.03 14 LEU B C 1
ATOM 969 O O . LEU B 1 14 ? 12.352 7.703 -4.773 1 52.03 14 LEU B O 1
ATOM 973 N N . PHE B 1 15 ? 11.484 6.59 -6.457 1 61.94 15 PHE B N 1
ATOM 974 C CA . PHE B 1 15 ? 10.555 5.906 -5.566 1 61.94 15 PHE B CA 1
ATOM 975 C C . PHE B 1 15 ? 11.305 5.137 -4.488 1 61.94 15 PHE B C 1
ATOM 977 O O . PHE B 1 15 ? 12.312 4.48 -4.773 1 61.94 15 PHE B O 1
ATOM 984 N N . SER B 1 16 ? 10.922 5.5 -3.285 1 83.62 16 SER B N 1
ATOM 985 C CA . SER B 1 16 ? 11.438 4.672 -2.201 1 83.62 16 SER B CA 1
ATOM 986 C C . SER B 1 16 ? 10.898 3.248 -2.285 1 83.62 16 SER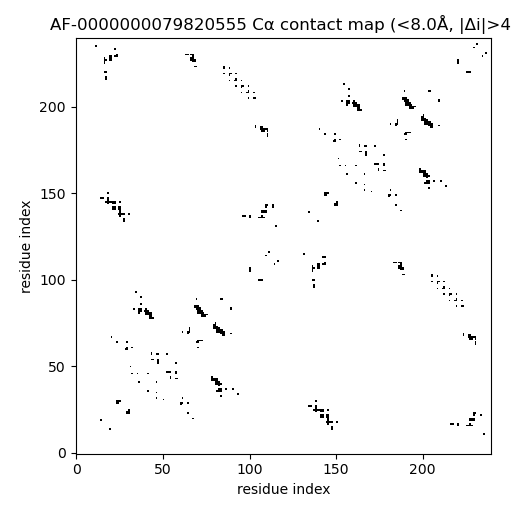 B C 1
ATOM 988 O O . SER B 1 16 ? 9.938 2.982 -3.006 1 83.62 16 SER B O 1
ATOM 990 N N . SER B 1 17 ? 11.656 2.326 -1.85 1 91.38 17 SER B N 1
ATOM 991 C CA . SER B 1 17 ? 11.227 0.934 -1.75 1 91.38 17 SER B CA 1
ATOM 992 C C . SER B 1 17 ? 9.836 0.822 -1.141 1 91.38 17 SER B C 1
ATOM 994 O O . SER B 1 17 ? 9.023 0.004 -1.579 1 91.38 17 SER B O 1
ATOM 996 N N . ALA B 1 18 ? 9.531 1.762 -0.29 1 93.31 18 ALA B N 1
ATOM 997 C CA . ALA B 1 18 ? 8.242 1.715 0.384 1 93.31 18 ALA B CA 1
ATOM 998 C C . ALA B 1 18 ? 7.113 2.105 -0.567 1 93.31 18 ALA B C 1
ATOM 1000 O O . ALA B 1 18 ? 6.078 1.436 -0.624 1 93.31 18 ALA B O 1
ATOM 1001 N N . THR B 1 19 ? 7.309 3.17 -1.344 1 92.69 19 THR B N 1
ATOM 1002 C CA . THR B 1 19 ? 6.285 3.592 -2.295 1 92.69 19 THR B CA 1
ATOM 1003 C C . THR B 1 19 ? 6.051 2.516 -3.352 1 92.69 19 THR B C 1
ATOM 1005 O O . THR B 1 19 ? 4.91 2.26 -3.742 1 92.69 19 THR B O 1
ATOM 1008 N N . SER B 1 20 ? 7.145 1.876 -3.77 1 91.25 20 SER B N 1
ATOM 1009 C CA . SER B 1 20 ? 7.016 0.803 -4.75 1 91.25 20 SER B CA 1
ATOM 1010 C C . SER B 1 20 ? 6.215 -0.366 -4.188 1 91.25 20 SER B C 1
ATOM 1012 O O . SER B 1 20 ? 5.395 -0.959 -4.895 1 91.25 20 SER B O 1
ATOM 1014 N N . LEU B 1 21 ? 6.457 -0.646 -2.959 1 94.38 21 LEU B N 1
ATOM 1015 C CA . LEU B 1 21 ? 5.723 -1.704 -2.275 1 94.38 21 LEU B CA 1
ATOM 1016 C C . LEU B 1 21 ? 4.227 -1.405 -2.262 1 94.38 21 LEU B C 1
ATOM 1018 O O . LEU B 1 21 ? 3.42 -2.232 -2.693 1 94.38 21 LEU B O 1
ATOM 1022 N N . PHE B 1 22 ? 3.861 -0.189 -1.857 1 94.5 22 PHE B N 1
ATOM 1023 C CA . PHE B 1 22 ? 2.453 0.161 -1.719 1 94.5 22 PHE B CA 1
ATOM 1024 C C . PHE B 1 22 ? 1.784 0.263 -3.084 1 94.5 22 PHE B C 1
ATOM 1026 O O . PHE B 1 22 ? 0.614 -0.095 -3.236 1 94.5 22 PHE B O 1
ATOM 1033 N N . ARG B 1 23 ? 2.523 0.685 -4.016 1 91.75 23 ARG B N 1
ATOM 1034 C CA . ARG B 1 23 ? 1.988 0.731 -5.375 1 91.75 23 ARG B CA 1
ATOM 1035 C C . ARG B 1 23 ? 1.698 -0.672 -5.895 1 91.75 23 ARG B C 1
ATOM 1037 O O . ARG B 1 23 ? 0.675 -0.9 -6.547 1 91.75 23 ARG B O 1
ATOM 1044 N N . SER B 1 24 ? 2.574 -1.543 -5.645 1 92.62 24 SER B N 1
ATOM 1045 C CA . SER B 1 24 ? 2.348 -2.926 -6.055 1 92.62 24 SER B CA 1
ATOM 1046 C C . SER B 1 24 ? 1.085 -3.492 -5.414 1 92.62 24 SER B C 1
ATOM 1048 O O . SER B 1 24 ? 0.296 -4.168 -6.074 1 92.62 24 SER B O 1
ATOM 1050 N N . LEU B 1 25 ? 0.875 -3.164 -4.141 1 94.06 25 LEU B N 1
ATOM 1051 C CA . LEU B 1 25 ? -0.276 -3.662 -3.396 1 94.06 25 LEU B CA 1
ATOM 1052 C C . LEU B 1 25 ? -1.549 -2.928 -3.807 1 94.06 25 LEU B C 1
ATOM 1054 O O . LEU B 1 25 ? -2.656 -3.385 -3.514 1 94.06 25 LEU B O 1
ATOM 1058 N N . GLY B 1 26 ? -1.372 -1.746 -4.441 1 92.94 26 GLY B N 1
ATOM 1059 C CA . GLY B 1 26 ? -2.508 -0.952 -4.879 1 92.94 26 GLY B CA 1
ATOM 1060 C C . GLY B 1 26 ? -3.184 -1.512 -6.117 1 92.94 26 GLY B C 1
ATOM 1061 O O . GLY B 1 26 ? -4.285 -1.09 -6.477 1 92.94 26 GLY B O 1
ATOM 1062 N N . ASP B 1 27 ? -2.576 -2.469 -6.812 1 91.81 27 ASP B N 1
ATOM 1063 C CA . ASP B 1 27 ? -3.191 -3.166 -7.938 1 91.81 27 ASP B CA 1
ATOM 1064 C C . ASP B 1 27 ? -4.145 -4.254 -7.453 1 91.81 27 ASP B C 1
ATOM 1066 O O . ASP B 1 27 ? -3.744 -5.148 -6.707 1 91.81 27 ASP B O 1
ATOM 1070 N N . PRO B 1 28 ? -5.367 -4.184 -7.891 1 93.81 28 PRO B N 1
ATOM 1071 C CA . PRO B 1 28 ? -6.359 -5.121 -7.355 1 93.81 28 PRO B CA 1
ATOM 1072 C C . PRO B 1 28 ? -6.02 -6.578 -7.66 1 93.81 28 PRO B C 1
ATOM 1074 O O . PRO B 1 28 ? -6.262 -7.457 -6.836 1 93.81 28 PRO B O 1
ATOM 1077 N N . THR B 1 29 ? -5.48 -6.84 -8.773 1 94.56 29 THR B N 1
ATOM 1078 C CA . THR B 1 29 ? -5.156 -8.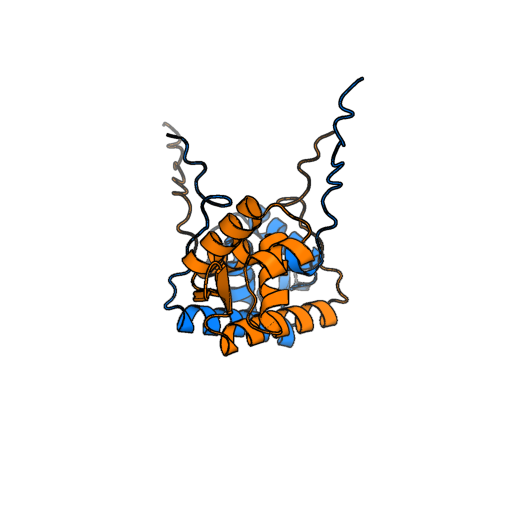211 -9.141 1 94.56 29 THR B CA 1
ATOM 1079 C C . THR B 1 29 ? -3.975 -8.727 -8.32 1 94.56 29 THR B C 1
ATOM 1081 O O . THR B 1 29 ? -4.004 -9.852 -7.816 1 94.56 29 THR B O 1
ATOM 1084 N N . ARG B 1 30 ? -3 -7.945 -8.172 1 95.69 30 ARG B N 1
ATOM 1085 C CA . ARG B 1 30 ? -1.836 -8.328 -7.383 1 95.69 30 ARG B CA 1
ATOM 1086 C C . ARG B 1 30 ? -2.213 -8.547 -5.922 1 95.69 30 ARG B C 1
ATOM 1088 O O . ARG B 1 30 ? -1.728 -9.477 -5.277 1 95.69 30 ARG B O 1
ATOM 1095 N N . LEU B 1 31 ? -3.035 -7.672 -5.426 1 95.94 31 LEU B N 1
ATOM 1096 C CA . LEU B 1 31 ? -3.502 -7.836 -4.055 1 95.94 31 LEU B CA 1
ATOM 1097 C C . LEU B 1 31 ? -4.301 -9.125 -3.904 1 95.94 31 LEU B C 1
ATOM 1099 O O . LEU B 1 31 ? -4.137 -9.852 -2.924 1 95.94 31 LEU B O 1
ATOM 1103 N N . ALA B 1 32 ? -5.129 -9.422 -4.828 1 96.88 32 ALA B N 1
ATOM 1104 C CA . ALA B 1 32 ? -5.93 -10.648 -4.805 1 96.88 32 ALA B CA 1
ATOM 1105 C C . ALA B 1 32 ? -5.035 -11.883 -4.832 1 96.88 32 ALA B C 1
ATOM 1107 O O . ALA B 1 32 ? -5.281 -12.852 -4.105 1 96.88 32 ALA B O 1
ATOM 1108 N N . ILE B 1 33 ? -4.043 -11.836 -5.648 1 97.75 33 ILE B N 1
ATOM 1109 C CA . ILE B 1 33 ? -3.102 -12.945 -5.738 1 97.75 33 ILE B CA 1
ATOM 1110 C C . ILE B 1 33 ? -2.434 -13.172 -4.383 1 97.75 33 ILE B C 1
ATOM 1112 O O . ILE B 1 33 ? -2.352 -14.305 -3.904 1 97.75 33 ILE B O 1
ATOM 1116 N N . LEU B 1 34 ? -1.987 -12.117 -3.752 1 97.88 34 LEU B N 1
ATOM 1117 C CA . LEU B 1 34 ? -1.312 -12.219 -2.463 1 97.88 34 LEU B CA 1
ATOM 1118 C C . LEU B 1 34 ? -2.256 -12.773 -1.398 1 97.88 34 LEU B C 1
ATOM 1120 O O . LEU B 1 34 ? -1.842 -13.547 -0.537 1 97.88 34 LEU B O 1
ATOM 1124 N N . GLN B 1 35 ? -3.492 -12.352 -1.437 1 96.81 35 GLN B N 1
ATOM 1125 C CA . GLN B 1 35 ? -4.484 -12.844 -0.487 1 96.81 35 GLN B CA 1
ATOM 1126 C C . GLN B 1 35 ? -4.727 -14.344 -0.667 1 96.81 35 GLN B C 1
ATOM 1128 O O . GLN B 1 35 ? -4.879 -15.07 0.313 1 96.81 35 GLN B O 1
ATOM 1133 N N . LEU B 1 36 ? -4.789 -14.797 -1.891 1 97.5 36 LEU B N 1
ATOM 1134 C CA . LEU B 1 36 ? -4.957 -16.219 -2.17 1 97.5 36 LEU B CA 1
ATOM 1135 C C . LEU B 1 36 ? -3.758 -17.016 -1.669 1 97.5 36 LEU B C 1
ATOM 1137 O O . LEU B 1 36 ? -3.922 -18.078 -1.073 1 97.5 36 LEU B O 1
ATOM 1141 N N . LEU B 1 37 ? -2.584 -16.453 -1.819 1 98.12 37 LEU B N 1
ATOM 1142 C CA . LEU B 1 37 ? -1.357 -17.141 -1.432 1 98.12 37 LEU B CA 1
ATOM 1143 C C . LEU B 1 37 ? -1.165 -17.094 0.08 1 98.12 37 LEU B C 1
ATOM 1145 O O . LEU B 1 37 ? -0.373 -17.875 0.631 1 98.12 37 LEU B O 1
ATOM 1149 N N . ALA B 1 38 ? -1.775 -16.094 0.737 1 96.44 38 ALA B N 1
ATOM 1150 C CA . ALA B 1 38 ? -1.699 -16 2.191 1 96.44 38 ALA B CA 1
ATOM 1151 C C . ALA B 1 38 ? -2.283 -17.25 2.854 1 96.44 38 ALA B C 1
ATOM 1153 O O . ALA B 1 38 ? -1.897 -17.609 3.969 1 96.44 38 ALA B O 1
ATOM 1154 N N . GLY B 1 39 ? -3.139 -17.891 2.178 1 94.44 39 GLY B N 1
ATOM 1155 C CA . GLY B 1 39 ? -3.713 -19.125 2.682 1 94.44 39 GLY B CA 1
ATOM 1156 C C . GLY B 1 39 ? -2.809 -20.328 2.484 1 94.44 39 GLY B C 1
ATOM 1157 O O . GLY B 1 39 ? -2.666 -21.156 3.385 1 94.44 39 GLY B O 1
ATOM 1158 N N . ARG B 1 40 ? -2.256 -20.438 1.338 1 96.12 40 ARG B N 1
ATOM 1159 C CA . ARG B 1 40 ? -1.355 -21.531 0.98 1 96.12 40 ARG B CA 1
ATOM 1160 C C . ARG B 1 40 ? -0.691 -21.266 -0.368 1 96.12 40 ARG B C 1
ATOM 1162 O O . ARG B 1 40 ? -1.182 -20.469 -1.166 1 96.12 40 ARG B O 1
ATOM 1169 N N . ALA B 1 41 ? 0.424 -21.969 -0.605 1 97.81 41 ALA B N 1
ATOM 1170 C CA . ALA B 1 41 ? 1.035 -21.969 -1.932 1 97.81 41 ALA B CA 1
ATOM 1171 C C . ALA B 1 41 ? 0.077 -22.516 -2.98 1 97.81 41 ALA B C 1
ATOM 1173 O O . ALA B 1 41 ? -0.716 -23.422 -2.693 1 97.81 41 ALA B O 1
ATOM 1174 N N . GLN B 1 42 ? 0.115 -21.969 -4.219 1 98.19 42 GLN B N 1
ATOM 1175 C CA . GLN B 1 42 ? -0.815 -22.375 -5.266 1 98.19 42 GLN B CA 1
ATOM 1176 C C . GLN B 1 42 ? -0.142 -22.375 -6.637 1 98.19 42 GLN B C 1
ATOM 1178 O O . GLN B 1 42 ? 0.749 -21.562 -6.891 1 98.19 42 GLN B O 1
ATOM 1183 N N . ARG B 1 43 ? -0.599 -23.297 -7.512 1 97.88 43 ARG B N 1
ATOM 1184 C CA . ARG B 1 43 ? -0.129 -23.312 -8.891 1 97.88 43 ARG B CA 1
ATOM 1185 C C . ARG B 1 43 ? -0.728 -22.156 -9.695 1 97.88 43 ARG B C 1
ATOM 1187 O O . ARG B 1 43 ? -1.843 -21.719 -9.406 1 97.88 43 ARG B O 1
ATOM 1194 N N . VAL B 1 44 ? -0.032 -21.703 -10.742 1 97.5 44 VAL B N 1
ATOM 1195 C CA . VAL B 1 44 ? -0.481 -20.609 -11.586 1 97.5 44 VAL B CA 1
ATOM 1196 C C . VAL B 1 44 ? -1.847 -20.938 -12.188 1 97.5 44 VAL B C 1
ATOM 1198 O O . VAL B 1 44 ? -2.717 -20.078 -12.281 1 97.5 44 VAL B O 1
ATOM 1201 N N . VAL B 1 45 ? -2.131 -22.172 -12.523 1 96.5 45 VAL B N 1
ATOM 1202 C CA . VAL B 1 45 ? -3.381 -22.578 -13.164 1 96.5 45 VAL B CA 1
ATOM 1203 C C . VAL B 1 45 ? -4.531 -22.469 -12.164 1 96.5 45 VAL B C 1
ATOM 1205 O O . VAL B 1 45 ? -5.656 -22.141 -12.539 1 96.5 45 VAL B O 1
ATOM 1208 N N . ASP B 1 46 ? -4.266 -22.781 -10.922 1 97.56 46 ASP B N 1
ATOM 1209 C CA . ASP B 1 46 ? -5.273 -22.641 -9.875 1 97.56 46 ASP B CA 1
ATOM 1210 C C . ASP B 1 46 ? -5.617 -21.156 -9.648 1 97.56 46 ASP B C 1
ATOM 1212 O O . ASP B 1 46 ? -6.789 -20.812 -9.516 1 97.56 46 ASP B O 1
ATOM 1216 N N . LEU B 1 47 ? -4.598 -20.297 -9.594 1 98 47 LEU B N 1
ATOM 1217 C CA . LEU B 1 47 ? -4.816 -18.875 -9.461 1 98 47 LEU B CA 1
ATOM 1218 C C . LEU B 1 47 ? -5.648 -18.344 -10.625 1 98 47 LEU B C 1
ATOM 1220 O O . LEU B 1 47 ? -6.578 -17.547 -10.422 1 98 47 LEU B O 1
ATOM 1224 N N . THR B 1 48 ? -5.277 -18.781 -11.836 1 97.56 48 THR B N 1
ATOM 1225 C CA . THR B 1 48 ? -5.969 -18.375 -13.055 1 97.56 48 THR B CA 1
ATOM 1226 C C . THR B 1 48 ? -7.457 -18.719 -12.969 1 97.56 48 THR B C 1
ATOM 1228 O O . THR B 1 48 ? -8.305 -17.891 -13.297 1 97.56 48 THR B O 1
ATOM 1231 N N . GLY B 1 49 ? -7.758 -19.906 -12.508 1 97.5 49 GLY B N 1
ATOM 1232 C CA . GLY B 1 49 ? -9.133 -20.344 -12.336 1 97.5 49 GLY B CA 1
ATOM 1233 C C . GLY B 1 49 ? -9.891 -19.531 -11.305 1 97.5 49 GLY B C 1
ATOM 1234 O O . GLY B 1 49 ? -11.031 -19.125 -11.539 1 97.5 49 GLY B O 1
ATOM 1235 N N . GLN B 1 50 ? -9.32 -19.203 -10.188 1 97.44 50 GLN B N 1
ATOM 1236 C CA . GLN B 1 50 ? -9.953 -18.5 -9.078 1 97.44 50 GLN B CA 1
ATOM 1237 C C . GLN B 1 50 ? -10.188 -17.031 -9.422 1 97.44 50 GLN B C 1
ATOM 1239 O O . GLN B 1 50 ? -11.188 -16.453 -9.008 1 97.44 50 GLN B O 1
ATOM 1244 N N . LEU B 1 51 ? -9.234 -16.438 -10.164 1 97.19 51 LEU B N 1
ATOM 1245 C CA . LEU B 1 51 ? -9.32 -15.016 -10.492 1 97.19 51 LEU B CA 1
ATOM 1246 C C . LEU B 1 51 ? -10.133 -14.805 -11.766 1 97.19 51 LEU B C 1
ATOM 1248 O O . LEU B 1 51 ? -10.531 -13.68 -12.07 1 97.19 51 LEU B O 1
ATOM 1252 N N . GLU B 1 52 ? -10.352 -15.875 -12.492 1 97.44 52 GLU B N 1
ATOM 1253 C CA . GLU B 1 52 ? -11.086 -15.836 -13.758 1 97.44 52 GLU B CA 1
ATOM 1254 C C . GLU B 1 52 ? -10.438 -14.867 -14.734 1 97.44 52 GLU B C 1
ATOM 1256 O O . GLU B 1 52 ? -11.117 -14.023 -15.328 1 97.44 52 GLU B O 1
ATOM 1261 N N . LEU B 1 53 ? -9.156 -14.898 -14.852 1 96.75 53 LEU B N 1
ATOM 1262 C CA . LEU B 1 53 ? -8.336 -14.133 -15.789 1 96.75 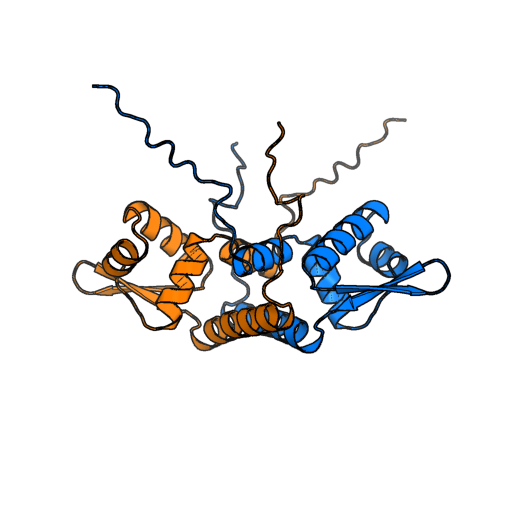53 LEU B CA 1
ATOM 1263 C C . LEU B 1 53 ? -7.508 -15.062 -16.672 1 96.75 53 LEU B C 1
ATOM 1265 O O . LEU B 1 53 ? -7.316 -16.234 -16.328 1 96.75 53 LEU B O 1
ATOM 1269 N N . ALA B 1 54 ? -7.031 -14.523 -17.766 1 97.5 54 ALA B N 1
ATOM 1270 C CA . ALA B 1 54 ? -6.141 -15.297 -18.641 1 97.5 54 ALA B CA 1
ATOM 1271 C C . ALA B 1 54 ? -4.84 -15.641 -17.922 1 97.5 54 ALA B C 1
ATOM 1273 O O . ALA B 1 54 ? -4.324 -14.836 -17.141 1 97.5 54 ALA B O 1
ATOM 1274 N N . GLN B 1 55 ? -4.305 -16.766 -18.188 1 96 55 GLN B N 1
ATOM 1275 C CA . GLN B 1 55 ? -3.074 -17.219 -17.547 1 96 55 GLN B CA 1
ATOM 1276 C C . GLN B 1 55 ? -1.918 -16.266 -17.859 1 96 55 GLN B C 1
ATOM 1278 O O . GLN B 1 55 ? -1.047 -16.047 -17.016 1 96 55 GLN B O 1
ATOM 1283 N N . SER B 1 56 ? -1.897 -15.758 -19.094 1 96.5 56 SER B N 1
ATOM 1284 C CA . SER B 1 56 ? -0.843 -14.812 -19.438 1 96.5 56 SER B CA 1
ATOM 1285 C C . SER B 1 56 ? -0.865 -13.594 -18.516 1 96.5 56 SER B C 1
ATOM 1287 O O . SER B 1 56 ? 0.187 -13.109 -18.094 1 96.5 56 SER B O 1
ATOM 1289 N N . THR B 1 57 ? -2.094 -13.07 -18.203 1 95.25 57 THR B N 1
ATOM 1290 C CA . THR B 1 57 ? -2.273 -11.93 -17.312 1 95.25 57 THR B CA 1
ATOM 1291 C C . THR B 1 57 ? -1.822 -12.266 -15.891 1 95.25 57 THR B C 1
ATOM 1293 O O . THR B 1 57 ? -1.075 -11.508 -15.273 1 95.25 57 THR B O 1
ATOM 1296 N N . VAL B 1 58 ? -2.242 -13.391 -15.422 1 97.19 58 VAL B N 1
ATOM 1297 C CA . VAL B 1 58 ? -1.884 -13.82 -14.07 1 97.19 58 VAL B CA 1
ATOM 1298 C C . VAL B 1 58 ? -0.374 -14.023 -13.977 1 97.19 58 VAL B C 1
ATOM 1300 O O . VAL B 1 58 ? 0.255 -13.609 -13 1 97.19 58 VAL B O 1
ATOM 1303 N N . SER B 1 59 ? 0.259 -14.539 -14.953 1 95.88 59 SER B N 1
ATOM 1304 C CA . SER B 1 59 ? 1.698 -14.773 -14.969 1 95.88 59 SER B CA 1
ATOM 1305 C C . SER B 1 59 ? 2.477 -13.461 -14.945 1 95.88 59 SER B C 1
ATOM 1307 O O . SER B 1 59 ? 3.5 -13.352 -14.273 1 95.88 59 SER B O 1
ATOM 1309 N N . ALA B 1 60 ? 1.963 -12.531 -15.719 1 95.12 60 ALA B N 1
ATOM 1310 C CA . ALA B 1 60 ? 2.607 -11.219 -15.734 1 95.12 60 ALA B CA 1
ATOM 1311 C C . ALA B 1 60 ? 2.57 -10.57 -14.359 1 95.12 60 ALA B C 1
ATOM 1313 O O . ALA B 1 60 ? 3.566 -9.992 -13.906 1 95.12 60 ALA B O 1
ATOM 1314 N N . HIS B 1 61 ? 1.407 -10.641 -13.688 1 95.5 61 HIS B N 1
ATOM 1315 C CA . HIS B 1 61 ? 1.287 -10.086 -12.344 1 95.5 61 HIS B CA 1
ATOM 1316 C C . HIS B 1 61 ? 2.178 -10.836 -11.359 1 95.5 61 HIS B C 1
ATOM 1318 O O . HIS B 1 61 ? 2.791 -10.227 -10.484 1 95.5 61 HIS B O 1
ATOM 1324 N N . CYS B 1 62 ? 2.264 -12.172 -11.492 1 96.69 62 CYS B N 1
ATOM 1325 C CA . CYS B 1 62 ? 3.131 -12.961 -10.625 1 96.69 62 CYS B CA 1
ATOM 1326 C C . CYS B 1 62 ? 4.598 -12.617 -10.859 1 96.69 62 CYS B C 1
ATOM 1328 O O . CYS B 1 62 ? 5.387 -12.57 -9.914 1 96.69 62 CYS B O 1
ATOM 1330 N N . ALA B 1 63 ? 4.918 -12.398 -12.102 1 94.06 63 ALA B N 1
ATOM 1331 C CA . ALA B 1 63 ? 6.281 -11.984 -12.422 1 94.06 63 ALA B CA 1
ATOM 1332 C C . ALA B 1 63 ? 6.617 -10.656 -11.742 1 94.06 63 ALA B C 1
ATOM 1334 O O . ALA B 1 63 ? 7.707 -10.492 -11.188 1 94.06 63 ALA B O 1
ATOM 1335 N N . CYS B 1 64 ? 5.734 -9.734 -11.773 1 92.06 64 CYS B N 1
ATOM 1336 C CA . CYS B 1 64 ? 5.91 -8.445 -11.109 1 92.06 64 CYS B CA 1
ATOM 1337 C C . CYS B 1 64 ? 6.105 -8.625 -9.609 1 92.06 64 CYS B C 1
ATOM 1339 O O . CYS B 1 64 ? 7.027 -8.047 -9.031 1 92.06 64 CYS B O 1
ATOM 1341 N N . LEU B 1 65 ? 5.25 -9.422 -8.961 1 95.06 65 LEU B N 1
ATOM 1342 C CA . LEU B 1 65 ? 5.312 -9.672 -7.527 1 95.06 65 LEU B CA 1
ATOM 1343 C C . LEU B 1 65 ? 6.621 -10.359 -7.148 1 95.06 65 LEU B C 1
ATOM 1345 O O . LEU B 1 65 ? 7.195 -10.07 -6.098 1 95.06 65 LEU B O 1
ATOM 1349 N N . ARG B 1 66 ? 7.016 -11.25 -8.055 1 93.69 66 ARG B N 1
ATOM 1350 C CA . ARG B 1 66 ? 8.289 -11.938 -7.836 1 93.69 66 ARG B CA 1
ATOM 1351 C C . ARG B 1 66 ? 9.453 -10.953 -7.918 1 93.69 66 ARG B C 1
ATOM 1353 O O . ARG B 1 66 ? 10.367 -11 -7.094 1 93.69 66 ARG B O 1
ATOM 1360 N N . ASP B 1 67 ? 9.406 -10.062 -8.898 1 88.44 67 ASP B N 1
ATOM 1361 C CA . ASP B 1 67 ? 10.453 -9.07 -9.07 1 88.44 67 ASP B CA 1
ATOM 1362 C C . ASP B 1 67 ? 10.5 -8.102 -7.891 1 88.44 67 ASP B C 1
ATOM 1364 O O . ASP B 1 67 ? 11.562 -7.574 -7.559 1 88.44 67 ASP B O 1
ATOM 1368 N N . CYS B 1 68 ? 9.406 -7.898 -7.215 1 90 68 CYS B N 1
ATOM 1369 C CA . CYS B 1 68 ? 9.32 -7.031 -6.043 1 90 68 CYS B CA 1
ATOM 1370 C C . CYS B 1 68 ? 9.727 -7.781 -4.781 1 90 68 CYS B C 1
ATOM 1372 O O . CYS B 1 68 ? 9.797 -7.191 -3.701 1 90 68 CYS B O 1
ATOM 1374 N N . GLY B 1 69 ? 9.898 -9.102 -4.934 1 92.88 69 GLY B N 1
ATOM 1375 C CA . GLY B 1 69 ? 10.359 -9.906 -3.811 1 92.88 69 GLY B CA 1
ATOM 1376 C C . GLY B 1 69 ? 9.242 -10.328 -2.877 1 92.88 69 GLY B C 1
ATOM 1377 O O . GLY B 1 69 ? 9.484 -10.648 -1.713 1 92.88 69 GLY B O 1
ATOM 1378 N N . LEU B 1 70 ? 8.016 -10.375 -3.312 1 96 70 LEU B N 1
ATOM 1379 C CA . LEU B 1 70 ? 6.871 -10.625 -2.439 1 96 70 LEU B CA 1
ATOM 1380 C C . LEU B 1 70 ? 6.402 -12.07 -2.557 1 96 70 LEU B C 1
ATOM 1382 O O . LEU B 1 70 ? 5.668 -12.562 -1.695 1 96 70 LEU B O 1
ATOM 1386 N N . ILE B 1 71 ? 6.789 -12.734 -3.688 1 97.25 71 ILE B N 1
ATOM 1387 C CA . ILE B 1 71 ? 6.484 -14.148 -3.84 1 97.25 71 ILE B CA 1
ATOM 1388 C C . ILE B 1 71 ? 7.688 -14.875 -4.441 1 97.25 71 ILE B C 1
ATOM 1390 O O . ILE B 1 71 ? 8.625 -14.234 -4.93 1 97.25 71 ILE B O 1
ATOM 1394 N N . VAL B 1 72 ? 7.68 -16.125 -4.316 1 97.31 72 VAL B N 1
ATOM 1395 C CA . VAL B 1 72 ? 8.648 -16.984 -4.988 1 97.31 72 VAL B CA 1
ATOM 1396 C C . VAL B 1 72 ? 7.914 -18.031 -5.832 1 97.31 72 VAL B C 1
ATOM 1398 O O . VAL B 1 72 ? 6.793 -18.422 -5.5 1 97.31 72 VAL B O 1
ATOM 1401 N N . GLY B 1 73 ? 8.477 -18.344 -6.922 1 97.31 73 GLY B N 1
ATOM 1402 C CA . GLY B 1 73 ? 7.945 -19.375 -7.805 1 97.31 73 GLY B CA 1
ATOM 1403 C C . GLY B 1 73 ? 8.883 -20.547 -7.973 1 97.31 73 GLY B C 1
ATOM 1404 O O . GLY B 1 73 ? 10.094 -20.375 -8.094 1 97.31 73 GLY B O 1
ATOM 1405 N N . ARG B 1 74 ? 8.344 -21.734 -7.883 1 96.06 74 ARG B N 1
ATOM 1406 C CA . ARG B 1 74 ? 9.109 -22.953 -8.125 1 96.06 74 ARG B CA 1
ATOM 1407 C C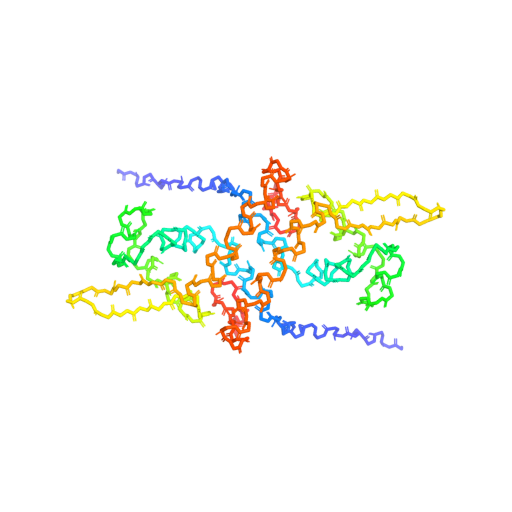 . ARG B 1 74 ? 8.375 -23.891 -9.086 1 96.06 74 ARG B C 1
ATOM 1409 O O . ARG B 1 74 ? 7.145 -23.969 -9.055 1 96.06 74 ARG B O 1
ATOM 1416 N N . PRO B 1 75 ? 9.18 -24.531 -9.945 1 95.25 75 PRO B N 1
ATOM 1417 C CA . PRO B 1 75 ? 8.531 -25.484 -10.859 1 95.25 75 PRO B CA 1
ATOM 1418 C C . PRO B 1 75 ? 7.988 -26.719 -10.141 1 95.25 75 PRO B C 1
ATOM 1420 O O . PRO B 1 75 ? 8.609 -27.203 -9.195 1 95.25 75 PRO B O 1
ATOM 1423 N N . GLU B 1 76 ? 6.824 -27.125 -10.391 1 92.44 76 GLU B N 1
ATOM 1424 C CA . GLU B 1 76 ? 6.195 -28.375 -9.969 1 92.44 76 GLU B CA 1
ATOM 1425 C C . GLU B 1 76 ? 5.543 -29.094 -11.141 1 92.44 76 GLU B C 1
ATOM 1427 O O . GLU B 1 76 ? 4.445 -28.734 -11.57 1 92.44 76 GLU B O 1
ATOM 1432 N N . GLY B 1 77 ? 6.219 -30.234 -11.578 1 93.44 77 GLY B N 1
ATOM 1433 C CA . GLY B 1 77 ? 5.754 -30.844 -12.805 1 93.44 77 GLY B CA 1
ATOM 1434 C C . GLY B 1 77 ? 5.766 -29.906 -13.992 1 93.44 77 GLY B C 1
ATOM 1435 O O . GLY B 1 77 ? 6.793 -29.297 -14.297 1 93.44 77 GLY B O 1
ATOM 1436 N N . ARG B 1 78 ? 4.551 -29.703 -14.625 1 92.06 78 ARG B N 1
ATOM 1437 C CA . ARG B 1 78 ? 4.418 -28.859 -15.805 1 92.06 78 ARG B CA 1
ATOM 1438 C C . ARG B 1 78 ? 3.926 -27.469 -15.43 1 92.06 78 ARG B C 1
ATOM 1440 O O . ARG B 1 78 ? 3.574 -26.672 -16.297 1 92.06 78 ARG B O 1
ATOM 1447 N N . ALA B 1 79 ? 3.855 -27.234 -14.086 1 94.25 79 ALA B N 1
ATOM 1448 C CA . ALA B 1 79 ? 3.311 -25.938 -13.68 1 94.25 79 ALA B CA 1
ATOM 1449 C C . ALA B 1 79 ? 4.23 -25.25 -12.68 1 94.25 79 ALA B C 1
ATOM 1451 O O . ALA B 1 79 ? 5.129 -25.875 -12.109 1 94.25 79 ALA B O 1
ATOM 1452 N N . THR B 1 80 ? 4.074 -23.938 -12.555 1 96.75 80 THR B N 1
ATOM 1453 C CA . THR B 1 80 ? 4.785 -23.156 -11.547 1 96.75 80 THR B CA 1
ATOM 1454 C C . THR B 1 80 ? 3.936 -23 -10.289 1 96.75 80 THR B C 1
ATOM 1456 O O . THR B 1 80 ? 2.74 -22.703 -10.375 1 96.75 80 THR B O 1
ATOM 1459 N N . VAL B 1 81 ? 4.547 -23.25 -9.102 1 98.19 81 VAL B N 1
ATOM 1460 C CA . VAL B 1 81 ? 3.887 -23.047 -7.82 1 98.19 81 VAL B CA 1
ATOM 1461 C C . VAL B 1 81 ? 4.426 -21.766 -7.16 1 98.19 81 VAL B C 1
ATOM 1463 O O . VAL B 1 81 ? 5.637 -21.562 -7.098 1 98.19 81 VAL B O 1
ATOM 1466 N N . TYR B 1 82 ? 3.49 -20.922 -6.676 1 98.38 82 TYR B N 1
ATOM 1467 C CA . TYR B 1 82 ? 3.877 -19.656 -6.047 1 98.38 82 TYR B CA 1
ATOM 1468 C C . TYR B 1 82 ? 3.57 -19.672 -4.555 1 98.38 82 TYR B C 1
ATOM 1470 O O . TYR B 1 82 ? 2.588 -20.281 -4.125 1 98.38 82 TYR B O 1
ATOM 1478 N N . ALA B 1 83 ? 4.387 -19.016 -3.783 1 98.44 83 ALA B N 1
ATOM 1479 C CA . ALA B 1 83 ? 4.211 -18.828 -2.346 1 98.44 83 ALA B CA 1
ATOM 1480 C C . ALA B 1 83 ? 4.664 -17.438 -1.916 1 98.44 83 ALA B C 1
ATOM 1482 O O . ALA B 1 83 ? 5.48 -16.812 -2.592 1 98.44 83 ALA B O 1
ATOM 1483 N N . LEU B 1 84 ? 4.109 -16.984 -0.784 1 97.69 84 LEU B N 1
ATOM 1484 C CA . LEU B 1 84 ? 4.566 -15.711 -0.234 1 97.69 84 LEU B CA 1
ATOM 1485 C C . LEU B 1 84 ? 6.031 -15.797 0.186 1 97.69 84 LEU B C 1
ATOM 1487 O O . LEU B 1 84 ? 6.469 -16.812 0.725 1 97.69 84 LEU B O 1
ATOM 1491 N N . ALA B 1 85 ? 6.797 -14.773 -0.098 1 94 85 ALA B N 1
ATOM 1492 C CA . ALA B 1 85 ? 8.18 -14.672 0.366 1 94 85 ALA B CA 1
ATOM 1493 C C . ALA B 1 85 ? 8.594 -13.211 0.561 1 94 85 ALA B C 1
ATOM 1495 O O . ALA B 1 85 ? 8.641 -12.445 -0.4 1 94 85 ALA B O 1
ATOM 1496 N N . PRO B 1 86 ? 8.992 -12.789 1.722 1 96.31 86 PRO B N 1
ATOM 1497 C CA . PRO B 1 86 ? 8.969 -13.57 2.963 1 96.31 86 PRO B CA 1
ATOM 1498 C C . PRO B 1 86 ? 7.559 -13.773 3.51 1 96.31 86 PRO B C 1
ATOM 1500 O O . PRO B 1 86 ? 6.793 -12.812 3.621 1 96.31 86 PRO B O 1
ATOM 1503 N N . GLU B 1 87 ? 7.223 -14.922 3.953 1 97.19 87 GLU B N 1
ATOM 1504 C CA . GLU B 1 87 ? 5.848 -15.305 4.254 1 97.19 87 GLU B CA 1
ATOM 1505 C C . GLU B 1 87 ? 5.352 -14.617 5.527 1 97.19 87 GLU B C 1
ATOM 1507 O O . GLU B 1 87 ? 4.285 -14 5.527 1 97.19 87 GLU B O 1
ATOM 1512 N N . VAL B 1 88 ? 6.152 -14.711 6.621 1 97.5 88 VAL B N 1
ATOM 1513 C CA . VAL B 1 88 ? 5.73 -14.211 7.926 1 97.5 88 VAL B CA 1
ATOM 1514 C C . VAL B 1 88 ? 5.488 -12.703 7.848 1 97.5 88 VAL B C 1
ATOM 1516 O O . VAL B 1 88 ? 4.438 -12.211 8.266 1 97.5 88 VAL B O 1
ATOM 1519 N N . GLU B 1 89 ? 6.461 -11.977 7.293 1 97.56 89 GLU B N 1
ATOM 1520 C CA . GLU B 1 89 ? 6.391 -10.523 7.234 1 97.56 89 GLU B CA 1
ATOM 1521 C C . GLU B 1 89 ? 5.258 -10.062 6.32 1 97.56 89 GLU B C 1
ATOM 1523 O O . GLU B 1 89 ? 4.574 -9.078 6.625 1 97.56 89 GLU B O 1
ATOM 1528 N N . LEU B 1 90 ? 5.039 -10.742 5.211 1 97.56 90 LEU B N 1
ATOM 1529 C CA . LEU B 1 90 ? 3.979 -10.352 4.285 1 97.56 90 LEU B CA 1
ATOM 1530 C C . LEU B 1 90 ? 2.604 -10.625 4.887 1 97.56 90 LEU B C 1
ATOM 1532 O O . LEU B 1 90 ? 1.697 -9.797 4.773 1 97.56 90 LEU B O 1
ATOM 1536 N N . ARG B 1 91 ? 2.449 -11.727 5.562 1 97.75 91 ARG B N 1
ATOM 1537 C CA . ARG B 1 91 ? 1.193 -12.016 6.246 1 97.75 91 ARG B CA 1
ATOM 1538 C C . ARG B 1 91 ? 0.898 -10.969 7.316 1 97.75 91 ARG B C 1
ATOM 1540 O O . ARG B 1 91 ? -0.251 -10.555 7.488 1 97.75 91 ARG B O 1
ATOM 1547 N N . ARG B 1 92 ? 1.938 -10.602 8.016 1 98 92 ARG B N 1
ATOM 1548 C CA . ARG B 1 92 ? 1.787 -9.586 9.062 1 98 92 ARG B CA 1
ATOM 1549 C C . ARG B 1 92 ? 1.348 -8.25 8.469 1 98 92 ARG B C 1
ATOM 1551 O O . ARG B 1 92 ? 0.508 -7.559 9.039 1 98 92 ARG B O 1
ATOM 1558 N N . LEU B 1 93 ? 1.92 -7.922 7.328 1 98.06 93 LEU B N 1
ATOM 1559 C CA . LEU B 1 93 ? 1.551 -6.672 6.676 1 98.06 93 LEU B CA 1
ATOM 1560 C C . LEU B 1 93 ? 0.091 -6.695 6.234 1 98.06 93 LEU B C 1
ATOM 1562 O O . LEU B 1 93 ? -0.652 -5.742 6.473 1 98.06 93 LEU B O 1
ATOM 1566 N N . LEU B 1 94 ? -0.344 -7.754 5.594 1 97.62 94 LEU B N 1
ATOM 1567 C CA . LEU B 1 94 ? -1.723 -7.883 5.137 1 97.62 94 LEU B CA 1
ATOM 1568 C C . LEU B 1 94 ? -2.691 -7.848 6.316 1 97.62 94 LEU B C 1
ATOM 1570 O O . LEU B 1 94 ? -3.744 -7.211 6.242 1 97.62 94 LEU B O 1
ATOM 1574 N N . ALA B 1 95 ? -2.301 -8.477 7.402 1 97.75 95 ALA B N 1
ATOM 1575 C CA . ALA B 1 95 ? -3.135 -8.469 8.602 1 97.75 95 ALA B CA 1
ATOM 1576 C C . ALA B 1 95 ? -3.232 -7.07 9.195 1 97.75 95 ALA B C 1
ATOM 1578 O O . ALA B 1 95 ? -4.301 -6.648 9.648 1 97.75 95 ALA B O 1
ATOM 1579 N N . ALA B 1 96 ? -2.127 -6.355 9.25 1 97.88 96 ALA B N 1
ATOM 1580 C CA . ALA B 1 96 ? -2.117 -4.992 9.773 1 97.88 96 ALA B CA 1
ATOM 1581 C C . ALA B 1 96 ? -3.021 -4.078 8.945 1 97.88 96 ALA B C 1
ATOM 1583 O O . ALA B 1 96 ? -3.711 -3.217 9.492 1 97.88 96 ALA B O 1
ATOM 1584 N N . ALA B 1 97 ? -2.957 -4.273 7.629 1 97.25 97 ALA B N 1
ATOM 1585 C CA . ALA B 1 97 ? -3.838 -3.5 6.758 1 97.25 97 ALA B CA 1
ATOM 1586 C C . ALA B 1 97 ? -5.305 -3.801 7.055 1 97.25 97 ALA B C 1
ATOM 1588 O O . ALA B 1 97 ? -6.133 -2.889 7.113 1 97.25 97 ALA B O 1
ATOM 1589 N N . GLU B 1 98 ? -5.637 -5.035 7.258 1 96.12 98 GLU B N 1
ATOM 1590 C CA . GLU B 1 98 ? -7.008 -5.426 7.582 1 96.12 98 GLU B CA 1
ATOM 1591 C C . GLU B 1 98 ? -7.461 -4.805 8.898 1 96.12 98 GLU B C 1
ATOM 1593 O O . GLU B 1 98 ? -8.594 -4.332 9.008 1 96.12 98 GLU B O 1
ATOM 1598 N N . ASP B 1 99 ? -6.598 -4.859 9.891 1 97.25 99 ASP B N 1
ATOM 1599 C CA . ASP B 1 99 ? -6.902 -4.258 11.188 1 97.25 99 ASP B CA 1
ATOM 1600 C C . ASP B 1 99 ? -7.16 -2.76 11.047 1 97.25 99 ASP B C 1
ATOM 1602 O O . ASP B 1 99 ? -8.086 -2.225 11.664 1 97.25 99 ASP B O 1
ATOM 1606 N N . LEU B 1 100 ? -6.328 -2.105 10.25 1 97 100 LEU B N 1
ATOM 1607 C CA . LEU B 1 100 ? -6.48 -0.67 10.031 1 97 100 LEU B CA 1
ATOM 1608 C C . LEU B 1 100 ? -7.812 -0.36 9.359 1 97 100 LEU B C 1
ATOM 1610 O O . LEU B 1 100 ? -8.539 0.533 9.797 1 97 100 LEU B O 1
ATOM 1614 N N . LEU B 1 101 ? -8.125 -1.107 8.352 1 95.38 101 LEU B N 1
ATOM 1615 C CA . LEU B 1 101 ? -9.375 -0.901 7.633 1 95.38 101 LEU B CA 1
ATOM 1616 C C . LEU B 1 101 ? -10.57 -1.127 8.555 1 95.38 101 LEU B C 1
ATOM 1618 O O . LEU B 1 101 ? -11.555 -0.387 8.492 1 95.38 101 LEU B O 1
ATOM 1622 N N . ALA B 1 102 ? -10.438 -2.137 9.375 1 95.44 102 ALA B N 1
ATOM 1623 C CA . ALA B 1 102 ? -11.508 -2.402 10.336 1 95.44 102 ALA B CA 1
ATOM 1624 C C . ALA B 1 102 ? -11.695 -1.222 11.289 1 95.44 102 ALA B C 1
ATOM 1626 O O . ALA B 1 102 ? -12.828 -0.83 11.578 1 95.44 102 ALA B O 1
ATOM 1627 N N . ALA B 1 103 ? -10.641 -0.658 11.703 1 94.75 103 ALA B N 1
ATOM 1628 C CA . 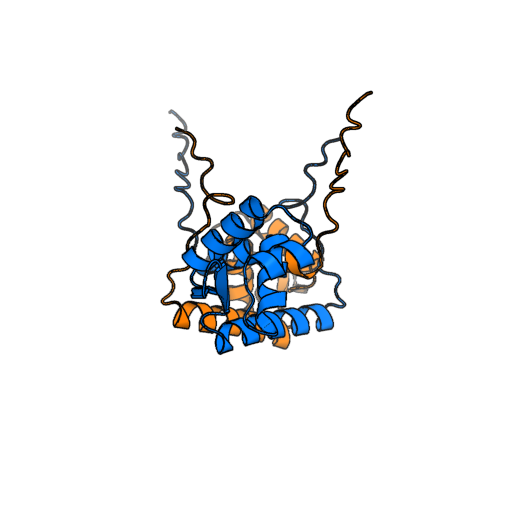ALA B 1 103 ? -10.68 0.443 12.656 1 94.75 103 ALA B CA 1
ATOM 1629 C C . ALA B 1 103 ? -11.242 1.709 12.023 1 94.75 103 ALA B C 1
ATOM 1631 O O . ALA B 1 103 ? -11.758 2.584 12.719 1 94.75 103 ALA B O 1
ATOM 1632 N N . THR B 1 104 ? -11.023 1.811 10.633 1 91.25 104 THR B N 1
ATOM 1633 C CA . THR B 1 104 ? -11.547 2.973 9.922 1 91.25 104 THR B CA 1
ATOM 1634 C C . THR B 1 104 ? -12.953 2.703 9.406 1 91.25 104 THR B C 1
ATOM 1636 O O . THR B 1 104 ? -13.531 3.531 8.695 1 91.25 104 THR B O 1
ATOM 1639 N N . GLY B 1 105 ? -13.531 1.614 9.633 1 88.5 105 GLY B N 1
ATOM 1640 C CA . GLY B 1 105 ? -14.859 1.248 9.172 1 88.5 105 GLY B CA 1
ATOM 1641 C C . GLY B 1 105 ? -14.906 0.91 7.691 1 88.5 105 GLY B C 1
ATOM 1642 O O . GLY B 1 105 ? -15.93 1.12 7.031 1 88.5 105 GLY B O 1
ATOM 1643 N N . HIS B 1 106 ? -13.781 0.491 7.137 1 77.44 106 HIS B N 1
ATOM 1644 C CA . HIS B 1 106 ? -13.641 0.12 5.734 1 77.44 106 HIS B CA 1
ATOM 1645 C C . HIS B 1 106 ? -14.047 1.271 4.816 1 77.44 106 HIS B C 1
ATOM 1647 O O . HIS B 1 106 ? -14.586 1.045 3.73 1 77.44 106 HIS B O 1
ATOM 1653 N N . ALA B 1 107 ? -13.867 2.475 5.305 1 76.19 107 ALA B N 1
ATOM 1654 C CA . ALA B 1 107 ? -14.352 3.656 4.602 1 76.19 107 ALA B CA 1
ATOM 1655 C C . ALA B 1 107 ? -13.234 4.328 3.812 1 76.19 107 ALA B C 1
ATOM 1657 O O . ALA B 1 107 ? -13.414 5.422 3.273 1 76.19 107 ALA B O 1
ATOM 1658 N N . VAL B 1 108 ? -12.141 3.682 3.592 1 81.75 108 VAL B N 1
ATOM 1659 C CA . VAL B 1 108 ? -11.031 4.312 2.877 1 81.75 108 VAL B CA 1
ATOM 1660 C C . VAL B 1 108 ? -11.406 4.5 1.409 1 81.75 108 VAL B C 1
ATOM 1662 O O . VAL B 1 108 ? -11.805 3.547 0.735 1 81.75 108 VAL B O 1
ATOM 1665 N N . ALA B 1 109 ? -11.5 5.793 1.055 1 76.44 109 ALA B N 1
ATOM 1666 C CA . ALA B 1 109 ? -11.883 6.125 -0.315 1 76.44 109 ALA B CA 1
ATOM 1667 C C . ALA B 1 109 ? -10.68 6.625 -1.112 1 76.44 109 ALA B C 1
ATOM 1669 O O . ALA B 1 109 ? -9.656 7.016 -0.534 1 76.44 109 ALA B O 1
ATOM 1670 N N . LEU B 1 110 ? -10.758 6.535 -2.428 1 73.12 110 LEU B N 1
ATOM 1671 C CA . LEU B 1 110 ? -9.695 7.051 -3.281 1 73.12 110 LEU B CA 1
ATOM 1672 C C . LEU B 1 110 ? -9.719 8.578 -3.316 1 73.12 110 LEU B C 1
ATOM 1674 O O . LEU B 1 110 ? -10.789 9.18 -3.387 1 73.12 110 LEU B O 1
ATOM 1678 N N . CYS B 1 111 ? -8.555 9.016 -3.029 1 73.12 111 CYS B N 1
ATOM 1679 C CA . CYS B 1 111 ? -8.414 10.461 -3.209 1 73.12 111 CYS B CA 1
ATOM 1680 C C . CYS B 1 111 ? -8.539 10.836 -4.68 1 73.12 111 CYS B C 1
ATOM 1682 O O . CYS B 1 111 ? -8.086 10.102 -5.559 1 73.12 111 CYS B O 1
ATOM 1684 N N . PRO B 1 112 ? -9.273 11.859 -5.066 1 63.06 112 PRO B N 1
ATOM 1685 C CA . PRO B 1 112 ? -9.469 12.289 -6.453 1 63.06 112 PRO B CA 1
ATOM 1686 C C . PRO B 1 112 ? -8.156 12.359 -7.238 1 63.06 112 PRO B C 1
ATOM 1688 O O . PRO B 1 112 ? -8.156 12.172 -8.453 1 63.06 112 PRO B O 1
ATOM 1691 N N . ALA B 1 113 ? -7.129 12.828 -6.688 1 57.09 113 ALA B N 1
ATOM 1692 C CA . ALA B 1 113 ? -5.883 12.93 -7.438 1 57.09 113 ALA B CA 1
ATOM 1693 C C . ALA B 1 113 ? -5.484 11.57 -8.016 1 57.09 113 ALA B C 1
ATOM 1695 O O . ALA B 1 113 ? -4.836 11.5 -9.062 1 57.09 113 ALA B O 1
ATOM 1696 N N . TYR B 1 114 ? -5.621 10.625 -7.434 1 54.69 114 TYR B N 1
ATOM 1697 C CA . TYR B 1 114 ? -5.332 9.289 -7.957 1 54.69 114 TYR B CA 1
ATOM 1698 C C . TYR B 1 114 ? -6.578 8.664 -8.57 1 54.69 114 TYR B C 1
ATOM 1700 O O . TYR B 1 114 ? -6.48 7.75 -9.391 1 54.69 114 TYR B O 1
ATOM 1708 N N . GLY B 1 115 ? -7.742 9.188 -8.086 1 47.22 115 GLY B N 1
ATOM 1709 C CA . GLY B 1 115 ? -8.984 8.672 -8.641 1 47.22 115 GLY B CA 1
ATOM 1710 C C . GLY B 1 115 ? -9.141 8.953 -10.117 1 47.22 115 GLY B C 1
ATOM 1711 O O . GLY B 1 115 ? -8.258 9.531 -10.742 1 47.22 115 GLY B O 1
ATOM 1712 N N . ASP B 1 116 ? -10.68 9.023 -10.539 1 42.06 116 ASP B N 1
ATOM 1713 C CA . ASP B 1 116 ? -11.359 9.031 -11.836 1 42.06 116 ASP B CA 1
ATOM 1714 C C . ASP B 1 116 ? -10.938 10.242 -12.664 1 42.06 116 ASP B C 1
ATOM 1716 O O . ASP B 1 116 ? -11.109 11.391 -12.242 1 42.06 116 ASP B O 1
ATOM 1720 N N . ALA B 1 117 ? -9.828 10.336 -13.195 1 36.38 117 ALA B N 1
ATOM 1721 C CA . ALA B 1 117 ? -9.953 11.266 -14.32 1 36.38 117 ALA B CA 1
ATOM 1722 C C . ALA B 1 117 ? -11.281 11.07 -15.047 1 36.38 117 ALA B C 1
ATOM 1724 O O . ALA B 1 117 ? -11.414 10.164 -15.875 1 36.38 117 ALA B O 1
ATOM 1725 N N . VAL B 1 118 ? -12.344 10.602 -14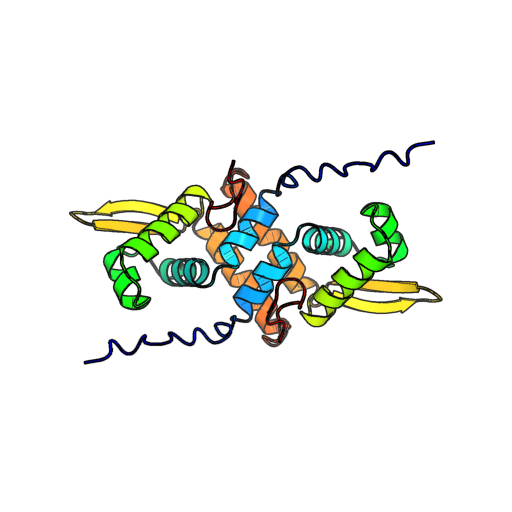.445 1 31.59 118 VAL B N 1
ATOM 1726 C CA . VAL B 1 118 ? -13.461 10.672 -15.383 1 31.59 118 VAL B CA 1
ATOM 1727 C C . VAL B 1 118 ? -13.781 12.133 -15.688 1 31.59 118 VAL B C 1
ATOM 1729 O O . VAL B 1 118 ? -14.32 12.844 -14.836 1 31.59 118 VAL B O 1
ATOM 1732 N N . THR B 1 119 ? -12.797 13 -16.203 1 26.88 119 THR B N 1
ATOM 1733 C CA . THR B 1 119 ? -13.453 14.125 -16.844 1 26.88 119 THR B CA 1
ATOM 1734 C C . THR B 1 119 ? -14.703 13.664 -17.594 1 26.88 119 THR B C 1
ATOM 1736 O O . THR B 1 119 ? -14.688 12.617 -18.25 1 26.88 119 THR B O 1
ATOM 1739 N N . GLY B 1 120 ? -15.898 14.258 -17.281 1 22.03 120 GLY B N 1
ATOM 1740 C CA . GLY B 1 120 ? -16.906 14.445 -18.312 1 22.03 120 GLY B CA 1
ATOM 1741 C C . GLY B 1 120 ? -16.312 14.82 -19.656 1 22.03 120 GLY B C 1
ATOM 1742 O O . GLY B 1 120 ? -15.273 15.492 -19.719 1 22.03 120 GLY B O 1
#

Nearest PDB structures (foldseek):
  4k2e-assembly1_B  TM=8.842E-01  e=6.021E-06  Vibrio cholerae O1 biovar El Tor str. N16961
  4ooi-assembly1_A  TM=8.405E-01  e=2.853E-06  Vibrio cholerae O1 biovar El Tor str. N16961
  3jth-assembly1_A  TM=8.051E-01  e=1.194E-05  Vibrio vulnificus CMCP6
  7p6f-assembly1_BBB  TM=7.216E-01  e=1.964E-05  Streptomyces griseus
  2kko-assembly1_A  TM=7.242E-01  e=2.520E-05  Mycobacterium tuberculosis variant bovis